Protein AF-A0A9Q0NZ21-F1 (afdb_monomer)

InterPro domains:
  IPR007749 Protein of unknown function DUF677 [PF05055] (43-232)
  IPR007749 Protein of unknown function DUF677 [PTHR31113] (26-230)

Mean predicted aligned error: 12.94 Å

Solvent-accessible surface area (backbone atoms only — not comparable to full-atom values): 17625 Å² total; per-residue (Å²): 140,87,84,87,82,83,82,82,80,78,80,89,68,84,75,81,87,74,69,81,79,52,60,67,56,53,52,55,54,50,55,56,48,57,57,46,31,78,74,32,71,70,52,32,57,51,47,56,52,51,51,52,51,50,51,49,42,53,49,45,54,69,70,39,84,68,95,51,58,66,58,37,50,52,45,51,54,47,52,54,51,54,51,53,50,52,53,52,48,52,52,62,74,44,39,68,69,28,72,79,27,70,74,52,37,56,48,54,53,53,50,52,61,49,49,53,48,48,47,55,36,51,54,46,48,54,55,23,50,52,44,42,53,53,42,50,52,36,48,52,54,16,50,57,41,36,56,55,57,62,71,68,76,76,93,78,85,90,73,81,50,59,68,20,52,52,26,51,51,51,33,61,70,65,54,72,42,75,41,74,67,51,53,51,40,51,53,51,41,54,56,48,53,57,54,48,51,54,51,50,52,57,52,51,54,52,50,53,53,52,48,54,50,52,53,51,51,50,55,53,50,54,52,51,52,53,53,48,52,52,51,53,52,52,52,52,52,50,52,54,51,50,53,52,51,51,52,53,50,54,53,49,50,55,45,50,56,47,38,74,71,38,73,93,51,28,74,61,44,51,56,52,47,58,60,54,49,56,62,51,50,55,54,49,53,54,51,52,55,50,52,54,50,52,53,51,52,52,52,54,53,51,52,57,51,52,55,52,52,57,63,58,74,77,109

Organism: Salix viminalis (NCBI:txid40686)

Radius of gyration: 44.25 Å; Cα contacts (8 Å, |Δi|>4): 93; chains: 1; bounding box: 96×41×145 Å

Secondary structure (DSSP, 8-state):
-----PPPPPP-PPPGGGSSSSHHHHHHHHHHHHHHHTT-HHHHHHHHHHHHHHHHHHHHHHT--SS-THHHHHHHHHHHHHHHHHHHHHHHHTHHHHHT-HHHHHHHHHHHHHHHHHHHHHHHHHHHHHHHHHHHHHHHHHHHHHHHHHHT-SS--S-TTHHHHHHHHHHHHH--SS-HHHHHHHHHHHHHHHHHHHHHHHHHHHHHHHHHHHHHHHHHHHHHHHHHHHHHHHHHHHHHHHHHHHHHHHHHHHHHHHHHH-GGGHHHHHHHHHHHHHHHHHHHHHHHHHHHHHHHHHHHHHHHHHHHHHHHHT-

Foldseek 3Di:
DDDDDDDDDDDDDDDPPPPDPPVVVVVVVVVVLVVVLVVDVVSVVVVVVLVVLVVVLVVQVVVPPPPPCVSSVVSVVVSVVVVVVVVVVVCVVCVVVQVVDPLSVVLVVLVVVLVVLVVVLVVLVVQLVVLVVVLVVLLVVLVVLLVVQVVPDDDDDDDGSPVSVVSVVVSVVSPRSCDPVSVVSVVVSVVSVVVSVVVVVVSVVVVVVVVVVVVVVVVVVVVVVVVVVVVVVVVVVVVVLVVVLVVLVVVLVVLVVVCVVDVVCVVVSVVVNVVSVVVSVVSVVVVVVVVVVVVVVVVVVVVVVVVVVVVVVVD

Sequence (315 aa):
MGGLHSKTRRSGIPSPLLRANTSSQLTEDLSSYEDACKRDPELQSFDVTLHGRTNHVIKSLADGVEIRSLGSFKEVTNCLLEMNQDVVKVILESKEDIWDNPELFGLVEEYFKSSVKTMEFCTALGSSLERAKNSQLIIQLAIQQFEKEVEMKDGAVDKKFVKTLEGLQKFKAAGDPFTPQFIALFESVYVQQVSMLKKLQSRQKKLDEKLKSVQTWRKVSNVFEVGTFVTIKDMFHIRVLVNKLQVEIESLLNNADFAIREEDGVKLVINVIKRKMAVFMESIEDLAAHAGKCHADIIAARRVILNRILKYSDQ

Structure (mmCIF, N/CA/C/O backbone):
data_AF-A0A9Q0NZ21-F1
#
_entry.id   AF-A0A9Q0NZ21-F1
#
loop_
_atom_site.group_PDB
_atom_site.id
_atom_site.type_symbol
_atom_site.label_atom_id
_atom_site.label_alt_id
_atom_site.label_comp_id
_atom_site.label_asym_id
_atom_site.label_entity_id
_atom_site.label_seq_id
_atom_site.pdbx_PDB_ins_code
_atom_site.Cartn_x
_atom_site.Cartn_y
_atom_site.Cartn_z
_atom_site.occupancy
_atom_site.B_iso_or_equiv
_atom_site.auth_seq_id
_atom_site.auth_comp_id
_atom_site.auth_asym_id
_atom_site.auth_atom_id
_atom_site.pdbx_PDB_model_num
ATOM 1 N N . MET A 1 1 ? 1.210 23.482 -64.357 1.00 35.31 1 MET A N 1
ATOM 2 C CA . MET A 1 1 ? 2.628 23.157 -64.082 1.00 35.31 1 MET A CA 1
ATOM 3 C C . MET A 1 1 ? 3.129 24.215 -63.114 1.00 35.31 1 MET A C 1
ATOM 5 O O . MET A 1 1 ? 3.015 25.374 -63.455 1.00 35.31 1 MET A O 1
ATOM 9 N N . GLY A 1 2 ? 3.541 23.985 -61.876 1.00 30.22 2 GLY A N 1
ATOM 10 C CA . GLY A 1 2 ? 4.006 22.802 -61.161 1.00 30.22 2 GLY A CA 1
ATOM 11 C C . GLY A 1 2 ? 5.099 23.332 -60.227 1.00 30.22 2 GLY A C 1
ATOM 12 O O . GLY A 1 2 ? 6.158 23.705 -60.710 1.00 30.22 2 GLY A O 1
ATOM 13 N N . GLY A 1 3 ? 4.816 23.462 -58.930 1.00 25.73 3 GLY A N 1
ATOM 14 C CA . GLY A 1 3 ? 5.745 24.047 -57.960 1.00 25.73 3 GLY A CA 1
ATOM 15 C C . GLY A 1 3 ? 5.390 23.624 -56.541 1.00 25.73 3 GLY A C 1
ATOM 16 O O . GLY A 1 3 ? 4.630 24.303 -55.857 1.00 25.73 3 GLY A O 1
ATOM 17 N N . LEU A 1 4 ? 5.910 22.467 -56.125 1.00 31.59 4 LEU A N 1
ATOM 18 C CA . LEU A 1 4 ? 5.894 21.998 -54.742 1.00 31.59 4 LEU A CA 1
ATOM 19 C C . LEU A 1 4 ? 7.139 22.557 -54.040 1.00 31.59 4 LEU A C 1
ATOM 21 O O . LEU A 1 4 ? 8.251 22.140 -54.351 1.00 31.59 4 LEU A O 1
ATOM 25 N N . HIS A 1 5 ? 6.953 23.438 -53.057 1.00 32.12 5 HIS A N 1
ATOM 26 C CA . HIS A 1 5 ? 7.948 23.652 -52.008 1.00 32.12 5 HIS A CA 1
ATOM 27 C C . HIS A 1 5 ? 7.445 23.022 -50.709 1.00 32.12 5 HIS A C 1
ATOM 29 O O . HIS A 1 5 ? 6.409 23.371 -50.145 1.00 32.12 5 HIS A O 1
ATOM 35 N N . SER A 1 6 ? 8.200 22.010 -50.303 1.00 33.16 6 SER A N 1
ATOM 36 C CA . SER A 1 6 ? 8.050 21.141 -49.148 1.00 33.16 6 SER A CA 1
ATOM 37 C C . SER A 1 6 ? 8.121 21.901 -47.823 1.00 33.16 6 SER A C 1
ATOM 39 O O . SER A 1 6 ? 9.098 22.587 -47.532 1.00 33.16 6 SER A O 1
ATOM 41 N N . LYS A 1 7 ? 7.088 21.713 -46.994 1.00 32.50 7 LYS A N 1
ATOM 42 C CA . LYS A 1 7 ? 7.046 22.110 -45.583 1.00 32.50 7 LYS A CA 1
ATOM 43 C C . LYS A 1 7 ? 8.033 21.272 -44.766 1.00 32.50 7 LYS A C 1
ATOM 45 O O . LYS A 1 7 ? 7.863 20.060 -44.639 1.00 32.50 7 LYS A O 1
ATOM 50 N N . THR A 1 8 ? 9.009 21.930 -44.154 1.00 32.41 8 THR A N 1
ATOM 51 C CA . THR A 1 8 ? 9.882 21.372 -43.115 1.00 32.41 8 THR A CA 1
ATOM 52 C C . THR A 1 8 ? 9.050 21.061 -41.864 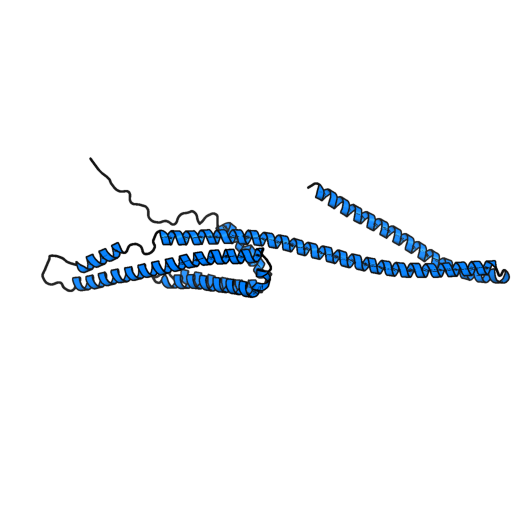1.00 32.41 8 THR A C 1
ATOM 54 O O . THR A 1 8 ? 8.391 21.945 -41.312 1.00 32.41 8 THR A O 1
ATOM 57 N N . ARG A 1 9 ? 9.034 19.792 -41.433 1.00 33.75 9 ARG A N 1
ATOM 58 C CA . ARG A 1 9 ? 8.406 19.354 -40.175 1.00 33.75 9 ARG A CA 1
ATOM 59 C C . ARG A 1 9 ? 9.244 19.825 -38.983 1.00 33.75 9 ARG A C 1
ATOM 61 O O . ARG A 1 9 ? 10.467 19.744 -39.004 1.00 33.75 9 ARG A O 1
ATOM 68 N N . ARG A 1 10 ? 8.524 20.326 -37.978 1.00 33.25 10 ARG A N 1
ATOM 69 C CA . ARG A 1 10 ? 8.983 20.897 -36.707 1.00 33.25 10 ARG A CA 1
ATOM 70 C C . ARG A 1 10 ? 9.985 20.013 -35.964 1.00 33.25 10 ARG A C 1
ATOM 72 O O . ARG A 1 10 ? 9.827 18.796 -35.913 1.00 33.25 10 ARG A O 1
ATOM 79 N N . SER A 1 11 ? 10.934 20.693 -35.325 1.00 36.56 11 SER A N 1
ATOM 80 C CA . SER A 1 11 ? 11.763 20.187 -34.239 1.00 36.56 11 SER A CA 1
ATOM 81 C C . SER A 1 11 ? 10.906 19.555 -33.138 1.00 36.56 11 SER A C 1
ATOM 83 O O . SER A 1 11 ? 9.833 20.058 -32.791 1.00 36.56 11 SER A O 1
ATOM 85 N N . GLY A 1 12 ? 11.385 18.431 -32.607 1.00 39.34 12 GLY A N 1
ATOM 86 C CA . GLY A 1 12 ? 10.789 17.743 -31.471 1.00 39.34 12 GLY A CA 1
ATOM 87 C C . GLY A 1 12 ? 10.925 18.582 -30.207 1.00 39.34 12 GLY A C 1
ATOM 88 O O . GLY A 1 12 ? 11.967 18.589 -29.563 1.00 39.34 12 GLY A O 1
ATOM 89 N N . ILE A 1 13 ? 9.856 19.289 -29.860 1.00 36.16 13 ILE A N 1
ATOM 90 C CA . ILE A 1 13 ? 9.596 19.721 -28.489 1.00 36.16 13 ILE A CA 1
ATOM 91 C C . ILE A 1 13 ? 8.757 18.596 -27.865 1.00 36.16 13 ILE A C 1
ATOM 93 O O . ILE A 1 13 ? 7.746 18.229 -28.473 1.00 36.16 13 ILE A O 1
ATOM 97 N N . PRO A 1 14 ? 9.130 18.027 -26.702 1.00 38.34 14 PRO A N 1
ATOM 98 C CA . PRO A 1 14 ? 8.286 17.057 -26.012 1.00 38.34 14 PRO A CA 1
ATOM 99 C C . PRO A 1 14 ? 6.893 17.648 -25.763 1.00 38.34 14 PRO A C 1
ATOM 101 O O . PRO A 1 14 ? 6.763 18.797 -25.336 1.00 38.34 14 PRO A O 1
ATOM 104 N N . SER A 1 15 ? 5.852 16.873 -26.068 1.00 37.66 15 SER A N 1
ATOM 105 C CA . SER A 1 15 ? 4.455 17.309 -26.017 1.00 37.66 15 SER A CA 1
ATOM 106 C C . SER A 1 15 ? 4.079 17.925 -24.646 1.00 37.66 15 SER A C 1
ATOM 108 O O . SER A 1 15 ? 4.387 17.327 -23.615 1.00 37.66 15 SER A O 1
ATOM 110 N N . PRO A 1 16 ? 3.347 19.061 -24.592 1.00 42.06 16 PRO A N 1
ATOM 111 C CA . PRO A 1 16 ? 2.977 19.782 -23.356 1.00 42.06 16 PRO A CA 1
ATOM 112 C C . PRO A 1 16 ? 2.062 19.040 -22.361 1.00 42.06 16 PRO A C 1
ATOM 114 O O . PRO A 1 16 ? 1.668 19.613 -21.347 1.00 42.06 16 PRO A O 1
ATOM 117 N N . LEU A 1 17 ? 1.687 17.788 -22.631 1.00 42.91 17 LEU A N 1
ATOM 118 C CA . LEU A 1 17 ? 0.626 17.071 -21.911 1.00 42.91 17 LEU A CA 1
ATOM 119 C C . LEU A 1 17 ? 1.027 16.577 -20.506 1.00 42.91 17 LEU A C 1
ATOM 121 O O . LEU A 1 17 ? 0.157 16.180 -19.739 1.00 42.91 17 LEU A O 1
ATOM 125 N N . LEU A 1 18 ? 2.312 16.625 -20.142 1.00 51.44 18 LEU A N 1
ATOM 126 C CA . LEU A 1 18 ? 2.839 15.998 -18.918 1.00 51.44 18 LEU A CA 1
ATOM 127 C C . LEU A 1 18 ? 2.998 16.939 -17.712 1.00 51.44 18 LEU A C 1
ATOM 129 O O . LEU A 1 18 ? 3.298 16.472 -16.614 1.00 51.44 18 LEU A O 1
ATOM 133 N N . ARG A 1 19 ? 2.853 18.259 -17.893 1.00 45.53 19 ARG A N 1
ATOM 134 C CA . ARG A 1 19 ? 3.450 19.229 -16.954 1.00 45.53 19 ARG A CA 1
ATOM 135 C C . ARG A 1 19 ? 2.489 19.900 -15.968 1.00 45.53 19 ARG A C 1
ATOM 137 O O . ARG A 1 19 ? 2.959 20.381 -14.947 1.00 45.53 19 ARG A O 1
ATOM 144 N N . ALA A 1 20 ? 1.184 19.962 -16.246 1.00 37.00 20 ALA A N 1
ATOM 145 C CA . ALA A 1 20 ? 0.304 20.904 -15.537 1.00 37.00 20 ALA A CA 1
ATOM 146 C C . ALA A 1 20 ? -0.652 20.289 -14.497 1.00 37.00 20 ALA A C 1
ATOM 148 O O . ALA A 1 20 ? -1.061 21.001 -13.591 1.00 37.00 20 ALA A O 1
ATOM 149 N N . ASN A 1 21 ? -0.998 18.998 -14.591 1.00 44.06 21 ASN A N 1
ATOM 150 C CA . ASN A 1 21 ? -1.994 18.373 -13.696 1.00 44.06 21 ASN A CA 1
ATOM 151 C C . ASN A 1 21 ? -1.392 17.351 -12.711 1.00 44.06 21 ASN A C 1
ATOM 153 O O . ASN A 1 21 ? -2.079 16.841 -11.835 1.00 44.06 21 ASN A O 1
ATOM 157 N N . THR A 1 22 ? -0.105 17.037 -12.868 1.00 51.50 22 THR A N 1
ATOM 158 C CA . THR A 1 22 ? 0.598 15.982 -12.124 1.00 51.50 22 THR A CA 1
ATOM 159 C C . THR A 1 22 ? 1.291 16.520 -10.872 1.00 51.50 22 THR A C 1
ATOM 161 O O . THR A 1 22 ? 1.481 15.773 -9.923 1.00 51.50 22 THR A O 1
ATOM 164 N N . SER A 1 23 ? 1.672 17.804 -10.839 1.00 55.84 23 SER A N 1
ATOM 165 C CA . SER A 1 23 ? 2.522 18.340 -9.766 1.00 55.84 23 SER A CA 1
ATOM 166 C C . SER A 1 23 ? 1.790 18.558 -8.441 1.00 55.84 23 SER A C 1
ATOM 168 O O . SER A 1 23 ? 2.391 18.330 -7.397 1.00 55.84 23 SER A O 1
ATOM 170 N N . SER A 1 24 ? 0.515 18.976 -8.451 1.00 58.41 24 SER A N 1
ATOM 171 C CA . SER A 1 24 ? -0.232 19.201 -7.201 1.00 58.41 24 SER A CA 1
ATOM 172 C C . SER A 1 24 ? -0.609 17.881 -6.526 1.00 58.41 24 SER A C 1
ATOM 174 O O . SER A 1 24 ? -0.365 17.734 -5.335 1.00 58.41 24 SER A O 1
ATOM 176 N N . GLN A 1 25 ? -1.100 16.901 -7.298 1.00 61.59 25 GLN A N 1
ATOM 177 C CA . GLN A 1 25 ? -1.406 15.553 -6.796 1.00 61.59 25 GLN A CA 1
ATOM 178 C C . GLN A 1 25 ? -0.153 14.877 -6.233 1.00 61.59 25 GLN A C 1
ATOM 180 O O . GLN A 1 25 ? -0.166 14.441 -5.091 1.00 61.59 25 GLN A O 1
ATOM 185 N N . LEU A 1 26 ? 0.967 14.920 -6.963 1.00 66.00 26 LEU A N 1
ATOM 186 C CA . LEU A 1 26 ? 2.231 14.345 -6.497 1.00 66.00 26 LEU A CA 1
ATOM 187 C C . LEU A 1 26 ? 2.736 14.987 -5.190 1.00 66.00 26 LEU A C 1
ATOM 189 O O . LEU A 1 26 ? 3.353 14.309 -4.378 1.00 66.00 26 LEU A O 1
ATOM 193 N N . THR A 1 27 ? 2.475 16.280 -4.969 1.00 69.12 27 THR A N 1
ATOM 194 C CA . THR A 1 27 ? 2.888 16.979 -3.739 1.00 69.12 27 THR A CA 1
ATOM 195 C C . THR A 1 27 ? 2.056 16.534 -2.532 1.00 69.12 27 THR A C 1
ATOM 197 O O . THR A 1 27 ? 2.613 16.269 -1.468 1.00 69.12 27 THR A O 1
ATOM 200 N N . GLU A 1 28 ? 0.735 16.408 -2.692 1.00 73.19 28 GLU A N 1
ATOM 201 C CA . GLU A 1 28 ? -0.145 15.872 -1.643 1.00 73.19 28 GLU A CA 1
ATOM 202 C C . GLU A 1 28 ? 0.213 14.411 -1.322 1.00 73.19 28 GLU A C 1
ATOM 204 O O . GLU A 1 28 ? 0.343 14.044 -0.152 1.00 73.19 28 GLU A O 1
ATOM 209 N N . ASP A 1 29 ? 0.476 13.607 -2.354 1.00 71.50 29 ASP A N 1
ATOM 210 C CA . ASP A 1 29 ? 0.862 12.200 -2.227 1.00 71.50 29 ASP A CA 1
ATOM 211 C C . ASP A 1 29 ? 2.173 12.020 -1.442 1.00 71.50 29 ASP A C 1
ATOM 213 O O . ASP A 1 29 ? 2.260 11.155 -0.566 1.00 71.50 29 ASP A O 1
ATOM 217 N N . LEU A 1 30 ? 3.175 12.869 -1.700 1.00 78.88 30 LEU A N 1
ATOM 218 C CA . LEU A 1 30 ? 4.447 12.858 -0.970 1.00 78.88 30 LEU A CA 1
ATOM 219 C C . LEU A 1 30 ? 4.259 13.218 0.509 1.00 78.88 30 LEU A C 1
ATOM 221 O O . LEU A 1 30 ? 4.814 12.541 1.371 1.00 78.88 30 LEU A O 1
ATOM 225 N N . SER A 1 31 ? 3.419 14.211 0.819 1.00 81.44 31 SER A N 1
ATOM 226 C CA . SER A 1 31 ? 3.143 14.588 2.215 1.00 81.44 31 SER A CA 1
ATOM 227 C C . SER A 1 31 ? 2.452 13.467 3.006 1.00 81.44 31 SER A C 1
ATOM 229 O O . SER A 1 31 ? 2.789 13.216 4.164 1.00 81.44 31 SER A O 1
ATOM 231 N N . SER A 1 32 ? 1.533 12.732 2.365 1.00 80.50 32 SER A N 1
ATOM 232 C CA . SER A 1 32 ? 0.872 11.573 2.972 1.00 80.50 32 SER A CA 1
ATOM 233 C C . SER A 1 32 ? 1.854 10.435 3.256 1.00 80.50 32 SER A C 1
ATOM 235 O O . SER A 1 32 ? 1.738 9.761 4.281 1.00 80.50 32 SER A O 1
ATOM 237 N N . TYR A 1 33 ? 2.803 10.202 2.351 1.00 84.38 33 TYR A N 1
ATOM 238 C CA . TYR A 1 33 ? 3.836 9.186 2.525 1.00 84.38 33 TYR A CA 1
ATOM 239 C C . TYR A 1 33 ? 4.814 9.554 3.652 1.00 84.38 33 TYR A C 1
ATOM 241 O O . TYR A 1 33 ? 5.058 8.732 4.531 1.00 84.38 33 TYR A O 1
ATOM 249 N N . GLU A 1 34 ? 5.284 10.803 3.716 1.00 86.38 34 GLU A N 1
ATOM 250 C CA . GLU A 1 34 ? 6.144 11.283 4.810 1.00 86.38 34 GLU A CA 1
ATOM 251 C C . GLU A 1 34 ? 5.487 11.114 6.189 1.00 86.38 34 GLU A C 1
ATOM 253 O O . GLU A 1 34 ? 6.135 10.734 7.167 1.00 86.38 34 GLU A O 1
ATOM 258 N N . ASP A 1 35 ? 4.182 11.372 6.283 1.00 87.06 35 ASP A N 1
ATOM 259 C CA . ASP A 1 35 ? 3.422 11.146 7.510 1.00 87.06 35 ASP A CA 1
ATOM 260 C C . ASP A 1 35 ? 3.289 9.664 7.874 1.00 87.06 35 ASP A C 1
ATOM 262 O O . ASP A 1 35 ? 3.236 9.338 9.064 1.00 87.06 35 ASP A O 1
ATOM 266 N N . ALA A 1 36 ? 3.246 8.767 6.886 1.00 86.44 36 ALA A N 1
ATOM 267 C CA . ALA A 1 36 ? 3.287 7.327 7.119 1.00 86.44 36 ALA A CA 1
ATOM 268 C C . ALA A 1 36 ? 4.664 6.891 7.646 1.00 86.44 36 ALA A C 1
ATOM 270 O O . ALA A 1 36 ? 4.724 6.176 8.644 1.00 86.44 36 ALA A O 1
ATOM 271 N N . CYS A 1 37 ? 5.761 7.405 7.078 1.00 88.94 37 CYS A N 1
ATOM 272 C CA . CYS A 1 37 ? 7.125 7.120 7.541 1.00 88.94 37 CYS A CA 1
ATOM 273 C C . CYS A 1 37 ? 7.351 7.514 9.009 1.00 88.94 37 CYS A C 1
ATOM 275 O O . CYS A 1 37 ? 8.077 6.842 9.732 1.00 88.94 37 CYS A O 1
ATOM 277 N N . LYS A 1 38 ? 6.697 8.577 9.498 1.00 89.56 38 LYS A N 1
ATOM 278 C CA . LYS A 1 38 ? 6.771 8.975 10.920 1.00 89.56 38 LYS A CA 1
ATOM 279 C C . LYS A 1 38 ? 6.101 7.975 11.869 1.00 89.56 38 LYS A C 1
ATOM 281 O O . LYS A 1 38 ? 6.349 8.027 13.071 1.00 89.56 38 LYS A O 1
ATOM 286 N N . ARG A 1 39 ? 5.196 7.134 11.361 1.00 86.56 39 ARG A N 1
ATOM 287 C CA . ARG A 1 39 ? 4.387 6.191 12.152 1.00 86.56 39 ARG A CA 1
ATOM 288 C C . ARG A 1 39 ? 4.906 4.758 12.070 1.00 86.56 39 ARG A C 1
ATOM 290 O O . ARG A 1 39 ? 4.581 3.972 12.955 1.00 86.56 39 ARG A O 1
ATOM 297 N N . ASP A 1 40 ? 5.683 4.441 11.040 1.00 86.56 40 ASP A N 1
ATOM 298 C CA . ASP A 1 40 ? 6.145 3.093 10.729 1.00 86.56 40 ASP A CA 1
ATOM 299 C C . ASP A 1 40 ? 7.684 3.064 10.584 1.00 86.56 40 ASP A C 1
ATOM 301 O O . ASP A 1 40 ? 8.219 3.590 9.603 1.00 86.56 40 ASP A O 1
ATOM 305 N N . PRO A 1 41 ? 8.412 2.468 11.552 1.00 86.00 41 PRO A N 1
ATOM 306 C CA . PRO A 1 41 ? 9.872 2.370 11.512 1.00 86.00 41 PRO A CA 1
ATOM 307 C C . PRO A 1 41 ? 10.429 1.577 10.320 1.00 86.00 41 PRO A C 1
ATOM 309 O O . PRO A 1 41 ? 11.527 1.880 9.849 1.00 86.00 41 PRO A O 1
ATOM 312 N N . GLU A 1 42 ? 9.705 0.572 9.820 1.00 82.00 42 GLU A N 1
ATOM 313 C CA . GLU A 1 42 ? 10.145 -0.211 8.658 1.00 82.00 42 GLU A CA 1
ATOM 314 C C . GLU A 1 42 ? 10.028 0.631 7.385 1.00 82.00 42 GLU A C 1
ATOM 316 O O . GLU A 1 42 ? 10.969 0.699 6.586 1.00 82.00 42 GLU A O 1
ATOM 321 N N . LEU A 1 43 ? 8.928 1.380 7.256 1.00 86.56 43 LEU A N 1
ATOM 322 C CA . LEU A 1 43 ? 8.740 2.334 6.164 1.00 86.56 43 LEU A CA 1
ATOM 323 C C . LEU A 1 43 ? 9.755 3.486 6.225 1.00 86.56 43 LEU A C 1
ATOM 325 O O . LEU A 1 43 ? 10.254 3.928 5.192 1.00 86.56 43 LEU A O 1
ATOM 329 N N . GLN A 1 44 ? 10.126 3.933 7.428 1.00 89.44 44 GLN A N 1
ATOM 330 C CA . GLN A 1 44 ? 11.170 4.940 7.621 1.00 89.44 44 GLN A CA 1
ATOM 331 C C . GLN A 1 44 ? 12.540 4.465 7.108 1.00 89.44 44 GLN A C 1
ATOM 333 O O . GLN A 1 44 ? 13.265 5.230 6.471 1.00 89.44 44 GLN A O 1
ATOM 338 N N . SER A 1 45 ? 12.908 3.203 7.355 1.00 85.88 45 SER A N 1
ATOM 339 C CA . SER A 1 45 ? 14.163 2.634 6.842 1.00 85.88 45 SER A CA 1
ATOM 340 C C . SER A 1 45 ? 14.179 2.588 5.311 1.00 85.88 45 SER A C 1
ATOM 342 O O . SER A 1 45 ? 15.215 2.841 4.681 1.00 85.88 45 SER A O 1
ATOM 344 N N . PHE A 1 46 ? 13.035 2.266 4.705 1.00 86.75 46 PHE A N 1
ATOM 345 C CA . PHE A 1 46 ? 12.870 2.301 3.257 1.00 86.75 46 PHE A CA 1
ATOM 346 C C . PHE A 1 46 ? 13.001 3.736 2.717 1.00 86.75 46 PHE A C 1
ATOM 348 O O . PHE A 1 46 ? 13.746 3.963 1.762 1.00 86.75 46 PHE A O 1
ATOM 355 N N . ASP A 1 47 ? 12.378 4.716 3.376 1.00 89.50 47 ASP A N 1
ATOM 356 C CA . ASP A 1 47 ? 12.448 6.133 3.006 1.00 89.50 47 ASP A CA 1
ATOM 357 C C . ASP A 1 47 ? 13.877 6.691 3.010 1.00 89.50 47 ASP A C 1
ATOM 359 O O . ASP A 1 47 ? 14.306 7.297 2.030 1.00 89.50 47 ASP A O 1
ATOM 363 N N . VAL A 1 48 ? 14.660 6.416 4.058 1.00 87.81 48 VAL A N 1
ATOM 364 C CA . VAL A 1 48 ? 16.070 6.844 4.132 1.00 87.81 48 VAL A CA 1
ATOM 365 C C . VAL A 1 48 ? 16.867 6.320 2.934 1.00 87.81 48 VAL A C 1
ATOM 367 O O . VAL A 1 48 ? 17.648 7.057 2.322 1.00 87.81 48 VAL A O 1
ATOM 370 N N . THR A 1 49 ? 16.642 5.057 2.566 1.00 87.81 49 THR A N 1
ATOM 371 C CA . THR A 1 49 ? 17.297 4.420 1.417 1.00 87.81 49 THR A CA 1
ATOM 372 C C . THR A 1 49 ? 16.863 5.068 0.100 1.00 87.81 49 THR A C 1
ATOM 374 O O . THR A 1 49 ? 17.705 5.426 -0.731 1.00 87.81 49 THR A O 1
ATOM 377 N N . LEU A 1 50 ? 15.557 5.281 -0.080 1.00 87.50 50 LEU A N 1
ATOM 378 C CA . LEU A 1 50 ? 14.978 5.931 -1.255 1.00 87.50 50 LEU A CA 1
ATOM 379 C C . LEU A 1 50 ? 15.487 7.367 -1.428 1.00 87.50 50 LEU A C 1
ATOM 381 O O . LEU A 1 50 ? 15.882 7.764 -2.529 1.00 87.50 50 LEU A O 1
ATOM 385 N N . HIS A 1 51 ? 15.526 8.137 -0.345 1.00 87.94 51 HIS A N 1
ATOM 386 C CA . HIS A 1 51 ? 16.010 9.510 -0.343 1.00 87.94 51 HIS A CA 1
ATOM 387 C C . HIS A 1 51 ? 17.501 9.574 -0.704 1.00 87.94 51 HIS A C 1
ATOM 389 O O . HIS A 1 51 ? 17.903 10.365 -1.562 1.00 87.94 51 HIS A O 1
ATOM 395 N N . GLY A 1 52 ? 18.317 8.683 -0.126 1.00 87.12 52 GLY A N 1
ATOM 396 C CA . GLY A 1 52 ? 19.737 8.546 -0.457 1.00 87.12 52 GLY A CA 1
ATOM 397 C C . GLY A 1 52 ? 19.975 8.275 -1.946 1.00 87.12 52 GLY A C 1
ATOM 398 O O . GLY A 1 52 ? 20.754 8.988 -2.586 1.00 87.12 52 GLY A O 1
ATOM 399 N N . ARG A 1 53 ? 19.253 7.308 -2.528 1.00 85.69 53 ARG A N 1
ATOM 400 C CA . ARG A 1 53 ? 19.336 6.979 -3.965 1.00 85.69 53 ARG A CA 1
ATOM 401 C C . ARG A 1 53 ? 18.863 8.122 -4.859 1.00 85.69 53 ARG A C 1
ATOM 403 O O . ARG A 1 53 ? 19.509 8.434 -5.858 1.00 85.69 53 ARG A O 1
ATOM 410 N N . THR A 1 54 ? 17.762 8.774 -4.495 1.00 85.94 54 THR A N 1
ATOM 411 C CA . THR A 1 54 ? 17.209 9.903 -5.258 1.00 85.94 54 THR A CA 1
ATOM 412 C C . THR A 1 54 ? 18.201 11.061 -5.310 1.00 85.94 54 THR A C 1
ATOM 414 O O . THR A 1 54 ? 18.497 11.577 -6.388 1.00 85.94 54 THR A O 1
ATOM 417 N N . ASN A 1 55 ? 18.794 11.417 -4.169 1.00 85.06 55 ASN A N 1
ATOM 418 C CA . ASN A 1 55 ? 19.816 12.459 -4.096 1.00 85.06 55 ASN A CA 1
ATOM 419 C C . ASN A 1 55 ? 21.081 12.091 -4.876 1.00 85.06 55 ASN A C 1
ATOM 421 O O . ASN A 1 55 ? 21.666 12.959 -5.525 1.00 85.06 55 ASN A O 1
ATOM 425 N N . HIS A 1 56 ? 21.486 10.816 -4.854 1.00 84.25 56 HIS A N 1
ATOM 426 C CA . HIS A 1 56 ? 22.602 10.330 -5.663 1.00 84.25 56 HIS A CA 1
ATOM 427 C C . HIS A 1 56 ? 22.352 10.572 -7.156 1.00 84.25 56 HIS A C 1
ATOM 429 O O . HIS A 1 56 ? 23.165 11.217 -7.815 1.00 84.25 56 HIS A O 1
ATOM 435 N N . VAL A 1 57 ? 21.185 10.160 -7.666 1.00 83.00 57 VAL A N 1
ATOM 436 C CA . VAL A 1 57 ? 20.794 10.373 -9.068 1.00 83.00 57 VAL A CA 1
ATOM 437 C C . VAL A 1 57 ? 20.744 11.864 -9.417 1.00 83.00 57 VAL A C 1
ATOM 439 O O . VAL A 1 57 ? 21.284 12.262 -10.448 1.00 83.00 57 VAL A O 1
ATOM 442 N N . ILE A 1 58 ? 20.146 12.703 -8.563 1.00 82.25 58 ILE A N 1
ATOM 443 C CA . ILE A 1 58 ? 20.080 14.160 -8.776 1.00 82.25 58 ILE A CA 1
ATOM 444 C C . ILE A 1 58 ? 21.486 14.755 -8.885 1.00 82.25 58 ILE A C 1
ATOM 446 O O . ILE A 1 58 ? 21.754 15.530 -9.802 1.00 82.25 58 ILE A O 1
ATOM 450 N N . LYS A 1 59 ? 22.395 14.369 -7.985 1.00 82.50 59 LYS A N 1
ATOM 451 C CA . LYS A 1 59 ? 23.780 14.841 -7.997 1.00 82.50 59 LYS A CA 1
ATOM 452 C C . LYS A 1 59 ? 24.511 14.397 -9.266 1.00 82.50 59 LYS A C 1
ATOM 454 O O . LYS A 1 59 ? 25.099 15.229 -9.948 1.00 82.50 59 LYS A O 1
ATOM 459 N N . SER A 1 60 ? 24.393 13.125 -9.647 1.00 79.50 60 SER A N 1
ATOM 460 C CA . SER A 1 60 ? 24.985 12.603 -10.886 1.00 79.50 60 SER A CA 1
ATOM 461 C C . SER A 1 60 ? 24.442 13.282 -12.148 1.00 79.50 60 SER A C 1
ATOM 463 O O . SER A 1 60 ? 25.164 13.406 -13.136 1.00 79.50 60 SER A O 1
ATOM 465 N N . LEU A 1 61 ? 23.179 13.720 -12.137 1.00 75.12 61 LEU A N 1
ATOM 466 C CA . LEU A 1 61 ? 22.582 14.490 -13.231 1.00 75.12 61 LEU A CA 1
ATOM 467 C C . LEU A 1 61 ? 23.087 15.939 -13.261 1.00 75.12 61 LEU A C 1
ATOM 469 O O . LEU A 1 61 ? 23.340 16.461 -14.345 1.00 75.12 61 LEU A O 1
ATOM 473 N N . ALA A 1 62 ? 23.250 16.573 -12.097 1.00 74.62 62 ALA A N 1
ATOM 474 C CA . ALA A 1 62 ? 23.759 17.939 -11.976 1.00 74.62 62 ALA A CA 1
ATOM 475 C C . ALA A 1 62 ? 25.235 18.061 -12.401 1.00 74.62 62 ALA A C 1
ATOM 477 O O . ALA A 1 62 ? 25.608 19.048 -13.031 1.00 74.62 62 ALA A O 1
ATOM 478 N N . ASP A 1 63 ? 26.047 17.035 -12.134 1.00 68.88 63 ASP A N 1
ATOM 479 C CA . ASP A 1 63 ? 27.475 16.994 -12.483 1.00 68.88 63 ASP A CA 1
ATOM 480 C C . ASP A 1 63 ? 27.730 16.697 -13.986 1.00 68.88 63 ASP A C 1
ATOM 482 O O . ASP A 1 63 ? 28.851 16.817 -14.479 1.00 68.88 63 ASP A O 1
ATOM 486 N N . GLY A 1 64 ? 26.698 16.313 -14.750 1.00 57.84 64 GLY A N 1
ATOM 487 C CA . GLY A 1 64 ? 26.799 15.788 -16.121 1.00 57.84 64 GLY A CA 1
ATOM 488 C C . GLY A 1 64 ? 26.915 16.810 -17.266 1.00 57.84 64 GLY A C 1
ATOM 489 O O . GLY A 1 64 ? 26.626 16.452 -18.409 1.00 57.84 64 GLY A O 1
ATOM 490 N N . VAL A 1 65 ? 27.311 18.061 -17.005 1.00 52.69 65 VAL A N 1
ATOM 491 C CA . VAL A 1 65 ? 27.279 19.168 -17.993 1.00 52.69 65 VAL A CA 1
ATOM 492 C C . VAL A 1 65 ? 28.315 19.026 -19.134 1.00 52.69 65 VAL A C 1
ATOM 494 O O . VAL A 1 65 ? 28.175 19.677 -20.167 1.00 52.69 65 VAL A O 1
ATOM 497 N N . GLU A 1 66 ? 29.282 18.105 -19.054 1.00 48.53 66 GLU A N 1
ATOM 498 C CA . GLU A 1 66 ? 30.275 17.871 -20.120 1.00 48.53 66 GLU A CA 1
ATOM 499 C C . GLU A 1 66 ? 30.275 16.422 -20.639 1.00 48.53 66 GLU A C 1
ATOM 501 O O . GLU A 1 66 ? 30.906 15.553 -20.048 1.00 48.53 66 GLU A O 1
ATOM 506 N N . ILE A 1 67 ? 29.588 16.169 -21.768 1.00 50.44 67 ILE A N 1
ATOM 507 C CA . ILE A 1 67 ? 29.751 15.059 -22.755 1.00 50.44 67 ILE A CA 1
ATOM 508 C C . ILE A 1 67 ? 29.758 13.602 -22.205 1.00 50.44 67 ILE A C 1
ATOM 510 O O . ILE A 1 67 ? 29.736 12.635 -22.964 1.00 50.44 67 ILE A O 1
ATOM 514 N N . ARG A 1 68 ? 29.664 13.387 -20.892 1.00 51.56 68 ARG A N 1
ATOM 515 C CA . ARG A 1 68 ? 29.730 12.083 -20.219 1.00 51.56 68 ARG A CA 1
ATOM 516 C C . ARG A 1 68 ? 28.350 11.659 -19.686 1.00 51.56 68 ARG A C 1
ATOM 518 O O . ARG A 1 68 ? 28.225 11.181 -18.564 1.00 51.56 68 ARG A O 1
ATOM 525 N N . SER A 1 69 ? 27.299 11.806 -20.501 1.00 55.00 69 SER A N 1
ATOM 526 C CA . SER A 1 69 ? 25.895 11.540 -20.114 1.00 55.00 69 SER A CA 1
ATOM 527 C C . SER A 1 69 ? 25.525 10.055 -19.938 1.00 55.00 69 SER A C 1
ATOM 529 O O . SER A 1 69 ? 24.436 9.737 -19.470 1.00 55.00 69 SER A O 1
ATOM 531 N N . LEU A 1 70 ? 26.426 9.120 -20.265 1.00 56.62 70 LEU A N 1
ATOM 532 C CA . LEU A 1 70 ? 26.223 7.682 -20.022 1.00 56.62 70 LEU A CA 1
ATOM 533 C C . LEU A 1 70 ? 26.333 7.310 -18.533 1.00 56.62 70 LEU A C 1
ATOM 535 O O . LEU A 1 70 ? 25.734 6.323 -18.107 1.00 56.62 70 LEU A O 1
ATOM 539 N N . GLY A 1 71 ? 27.073 8.097 -17.741 1.00 60.88 71 GLY A N 1
ATOM 540 C CA . GLY A 1 71 ? 27.203 7.881 -16.298 1.00 60.88 71 GLY A CA 1
ATOM 541 C C . GLY A 1 71 ? 25.872 8.074 -15.573 1.00 60.88 71 GLY A C 1
ATOM 542 O O . GLY A 1 71 ? 25.452 7.199 -14.825 1.00 60.88 71 GLY A O 1
ATOM 543 N N . SER A 1 72 ? 25.153 9.158 -15.874 1.00 68.44 72 SER A N 1
ATOM 544 C CA . SER A 1 72 ? 23.840 9.430 -15.278 1.00 68.44 72 SER A CA 1
ATOM 545 C C . SER A 1 72 ? 22.770 8.425 -15.709 1.00 68.44 72 SER A C 1
ATOM 547 O O . SER A 1 72 ? 21.918 8.059 -14.904 1.00 68.44 72 SER A O 1
ATOM 549 N N . PHE A 1 73 ? 22.839 7.911 -16.941 1.00 74.19 73 PHE A N 1
ATOM 550 C CA . PHE A 1 73 ? 21.946 6.846 -17.395 1.00 74.19 73 PHE A CA 1
ATOM 551 C C . PHE A 1 73 ? 22.117 5.558 -16.576 1.00 74.19 73 PHE A C 1
ATOM 553 O O . PHE A 1 73 ? 21.124 4.993 -16.119 1.00 74.19 73 PHE A O 1
ATOM 560 N N . LYS A 1 74 ? 23.367 5.134 -16.335 1.00 79.25 74 LYS A N 1
ATOM 561 C CA . LYS A 1 74 ? 23.671 3.972 -15.487 1.00 79.25 74 LYS A CA 1
ATOM 562 C C . LYS A 1 74 ? 23.075 4.137 -14.087 1.00 79.25 74 LYS A C 1
ATOM 564 O O . LYS A 1 74 ? 22.418 3.218 -13.602 1.00 79.25 74 LYS A O 1
ATOM 569 N N . GLU A 1 75 ? 23.246 5.308 -13.477 1.00 81.31 75 GLU A N 1
ATOM 570 C CA . GLU A 1 75 ? 22.711 5.586 -12.138 1.00 81.31 75 GLU A CA 1
ATOM 571 C C . GLU A 1 75 ? 21.179 5.551 -12.088 1.00 81.31 75 GLU A C 1
ATOM 573 O O . GLU A 1 75 ? 20.602 4.944 -11.187 1.00 81.31 75 GLU A O 1
ATOM 578 N N . VAL A 1 76 ? 20.499 6.115 -13.092 1.00 80.12 76 VAL A N 1
ATOM 579 C CA . VAL A 1 76 ? 19.031 6.044 -13.191 1.00 80.12 76 VAL A CA 1
ATOM 580 C C . VAL A 1 76 ? 18.554 4.594 -13.332 1.00 80.12 76 VAL A C 1
ATOM 582 O O . VAL A 1 76 ? 17.601 4.190 -12.665 1.00 80.12 76 VAL A O 1
ATOM 585 N N . THR A 1 77 ? 19.217 3.785 -14.167 1.00 80.12 77 THR A N 1
ATOM 586 C CA . THR A 1 77 ? 18.843 2.372 -14.347 1.00 80.12 77 THR A CA 1
ATOM 587 C C . THR A 1 77 ? 19.127 1.516 -13.114 1.00 80.12 77 THR A C 1
ATOM 589 O O . THR A 1 77 ? 18.328 0.636 -12.798 1.00 80.12 77 THR A O 1
ATOM 592 N N . ASN A 1 78 ? 20.214 1.797 -12.387 1.00 84.81 78 ASN A N 1
ATOM 593 C CA . ASN A 1 78 ? 20.520 1.134 -11.121 1.00 84.81 78 ASN A CA 1
ATOM 594 C C . ASN A 1 78 ? 19.459 1.460 -10.068 1.00 84.81 78 ASN A C 1
ATOM 596 O O . ASN A 1 78 ? 18.924 0.547 -9.451 1.00 84.81 78 ASN A O 1
ATOM 600 N N . CYS A 1 79 ? 19.076 2.733 -9.935 1.00 84.25 79 CYS A N 1
ATOM 601 C CA . CYS A 1 79 ? 18.022 3.152 -9.011 1.00 84.25 79 CYS A CA 1
ATOM 602 C C . CYS A 1 79 ? 16.694 2.422 -9.284 1.00 84.25 79 CYS A C 1
ATOM 604 O O . CYS A 1 79 ? 16.048 1.933 -8.358 1.00 84.25 79 CYS A O 1
ATOM 606 N N . LEU A 1 80 ? 16.315 2.268 -10.560 1.00 82.56 80 LEU A N 1
ATOM 607 C CA . LEU A 1 80 ? 15.132 1.492 -10.940 1.00 82.56 80 LEU A CA 1
ATOM 608 C C . LEU A 1 80 ? 15.252 0.015 -10.528 1.00 82.56 80 LEU A C 1
ATOM 610 O O . LEU A 1 80 ? 14.282 -0.561 -10.038 1.00 82.56 80 LEU A O 1
ATOM 614 N N . LEU A 1 81 ? 16.412 -0.614 -10.734 1.00 84.81 81 LEU A N 1
ATOM 615 C CA . LEU A 1 81 ? 16.638 -2.014 -10.364 1.00 84.81 81 LEU A CA 1
ATOM 616 C C . LEU A 1 81 ? 16.571 -2.215 -8.848 1.00 84.81 81 LEU A C 1
ATOM 618 O O . LEU A 1 81 ? 15.861 -3.102 -8.381 1.00 84.81 81 LEU A O 1
ATOM 622 N N . GLU A 1 82 ? 17.280 -1.378 -8.097 1.00 87.81 82 GLU A N 1
ATOM 623 C CA . GLU A 1 82 ? 17.326 -1.433 -6.638 1.00 87.81 82 GLU A CA 1
ATOM 624 C C . GLU A 1 82 ? 15.936 -1.196 -6.027 1.00 87.81 82 GLU A C 1
ATOM 626 O O . GLU A 1 82 ? 15.526 -1.921 -5.125 1.00 87.81 82 GLU A O 1
ATOM 631 N N . MET A 1 83 ? 15.150 -0.264 -6.584 1.00 85.50 83 MET A N 1
ATOM 632 C CA . MET A 1 83 ? 13.752 -0.056 -6.189 1.00 85.50 83 MET A CA 1
ATOM 633 C C . MET A 1 83 ? 12.899 -1.313 -6.400 1.00 85.50 83 MET A C 1
ATOM 635 O O . MET A 1 83 ? 12.122 -1.699 -5.531 1.00 85.50 83 MET A O 1
ATOM 639 N N . ASN A 1 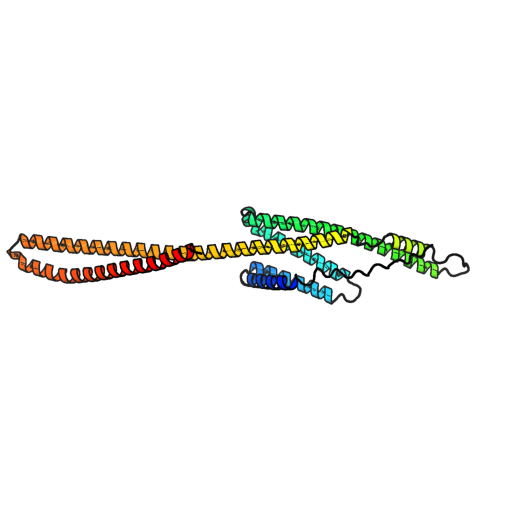84 ? 13.048 -1.983 -7.546 1.00 86.06 84 ASN A N 1
ATOM 640 C CA . ASN A 1 84 ? 12.321 -3.227 -7.799 1.00 86.06 84 ASN A CA 1
ATOM 641 C C . ASN A 1 84 ? 12.744 -4.347 -6.833 1.00 86.06 84 ASN A C 1
ATOM 643 O O . ASN A 1 84 ? 11.896 -5.130 -6.414 1.00 86.06 84 ASN A O 1
ATOM 647 N N . GLN A 1 85 ? 14.023 -4.422 -6.456 1.00 89.12 85 GLN A N 1
ATOM 648 C CA . GLN A 1 85 ? 14.496 -5.398 -5.470 1.00 89.12 85 GLN A CA 1
ATOM 649 C C . GLN A 1 85 ? 13.888 -5.159 -4.089 1.00 89.12 85 GLN A C 1
ATOM 651 O O . GLN A 1 85 ? 13.447 -6.117 -3.456 1.00 89.12 85 GLN A O 1
ATOM 656 N N . ASP A 1 86 ? 13.803 -3.904 -3.649 1.00 88.25 86 ASP A N 1
ATOM 657 C CA . ASP A 1 86 ? 13.202 -3.574 -2.357 1.00 88.25 86 ASP A CA 1
ATOM 658 C C . ASP A 1 86 ? 11.700 -3.882 -2.332 1.00 88.25 86 ASP A C 1
ATOM 660 O O . ASP A 1 86 ? 11.210 -4.463 -1.366 1.00 88.25 86 ASP A O 1
ATOM 664 N N . VAL A 1 87 ? 10.970 -3.585 -3.416 1.00 88.56 87 VAL A N 1
ATOM 665 C CA . VAL A 1 87 ? 9.548 -3.954 -3.527 1.00 88.56 87 VAL A CA 1
ATOM 666 C C . VAL A 1 87 ? 9.369 -5.471 -3.445 1.00 88.56 87 VAL A C 1
ATOM 668 O O . VAL A 1 87 ? 8.512 -5.954 -2.707 1.00 88.56 87 VAL A O 1
ATOM 671 N N . VAL A 1 88 ? 10.192 -6.242 -4.162 1.00 89.75 88 VAL A N 1
ATOM 672 C CA . VAL A 1 88 ? 10.154 -7.712 -4.101 1.00 89.75 88 VAL A CA 1
ATOM 673 C C . VAL A 1 88 ? 10.480 -8.217 -2.698 1.00 89.75 88 VAL A C 1
ATOM 675 O O . VAL A 1 88 ? 9.821 -9.139 -2.224 1.00 89.75 88 VAL A O 1
ATOM 678 N N . LYS A 1 89 ? 11.458 -7.613 -2.018 1.00 90.69 89 LYS A N 1
ATOM 679 C CA . LYS A 1 89 ? 11.817 -7.968 -0.644 1.00 90.69 89 LYS A CA 1
ATOM 680 C C . LYS A 1 89 ? 10.621 -7.804 0.300 1.00 90.69 89 LYS A C 1
ATOM 682 O O . LYS A 1 89 ? 10.278 -8.768 0.976 1.00 90.69 89 LYS A O 1
ATOM 687 N N . VAL A 1 90 ? 9.942 -6.656 0.261 1.00 88.81 90 VAL A N 1
ATOM 688 C CA . VAL A 1 90 ? 8.742 -6.401 1.081 1.00 88.81 90 VAL A CA 1
ATOM 689 C C . VAL A 1 90 ? 7.633 -7.412 0.773 1.00 88.81 90 VAL A C 1
ATOM 691 O O . VAL A 1 90 ? 7.037 -7.978 1.684 1.00 88.81 90 VAL A O 1
ATOM 694 N N . ILE A 1 91 ? 7.390 -7.716 -0.508 1.00 89.75 91 ILE A N 1
ATOM 695 C CA . ILE A 1 91 ? 6.394 -8.730 -0.903 1.00 89.75 91 ILE A CA 1
ATOM 696 C C . ILE A 1 91 ? 6.729 -10.105 -0.307 1.00 89.75 91 ILE A C 1
ATOM 698 O O . ILE A 1 91 ? 5.835 -10.831 0.123 1.00 89.75 91 ILE A O 1
ATOM 702 N N . LEU A 1 92 ? 8.006 -10.488 -0.294 1.00 90.38 92 LEU A N 1
ATOM 703 C CA . LEU A 1 92 ? 8.439 -11.781 0.234 1.00 90.38 92 LEU A CA 1
ATOM 704 C C . LEU A 1 92 ? 8.379 -11.844 1.764 1.00 90.38 92 LEU A C 1
ATOM 706 O O . LEU A 1 92 ? 8.032 -12.895 2.304 1.00 90.38 92 LEU A O 1
ATOM 710 N N . GLU A 1 93 ? 8.705 -10.745 2.443 1.00 91.00 93 GLU A N 1
ATOM 711 C CA . GLU A 1 93 ? 8.627 -10.622 3.903 1.00 91.00 93 GLU A CA 1
ATOM 712 C C . GLU A 1 93 ? 7.173 -10.693 4.393 1.00 91.00 93 GLU A C 1
ATOM 714 O O . GLU A 1 93 ? 6.902 -11.360 5.387 1.00 91.00 93 GLU A O 1
ATOM 719 N N . SER A 1 94 ? 6.225 -10.122 3.643 1.00 89.38 94 SER A N 1
ATOM 720 C CA . SER A 1 94 ? 4.790 -10.120 3.974 1.00 89.38 94 SER A CA 1
ATOM 721 C C . SER A 1 94 ? 3.973 -11.203 3.254 1.00 89.38 94 SER A C 1
ATOM 723 O O . SER A 1 94 ? 2.749 -11.109 3.172 1.00 89.38 94 SER A O 1
ATOM 725 N N . LYS A 1 95 ? 4.617 -12.233 2.688 1.00 90.88 95 LYS A N 1
ATOM 726 C CA . LYS A 1 95 ? 3.966 -13.187 1.768 1.00 90.88 95 LYS A CA 1
ATOM 727 C C . LYS A 1 95 ? 2.710 -13.858 2.341 1.00 90.88 95 LYS A C 1
ATOM 729 O O . LYS A 1 95 ? 1.757 -14.059 1.603 1.00 90.88 95 LYS A O 1
ATOM 734 N N . GLU A 1 96 ? 2.704 -14.205 3.628 1.00 92.00 96 GLU A N 1
ATOM 735 C CA . GLU A 1 96 ? 1.586 -14.919 4.263 1.00 92.00 96 GLU A CA 1
ATOM 736 C C . GLU A 1 96 ? 0.342 -14.023 4.312 1.00 92.00 96 GLU A C 1
ATOM 738 O O . GLU A 1 96 ? -0.702 -14.383 3.770 1.00 92.00 96 GLU A O 1
ATOM 743 N N . ASP A 1 97 ? 0.497 -12.794 4.811 1.00 90.06 97 ASP A N 1
ATOM 744 C CA . ASP A 1 97 ? -0.580 -11.801 4.876 1.00 90.06 97 ASP A CA 1
ATOM 745 C C . ASP A 1 97 ? -1.104 -11.398 3.490 1.00 90.06 97 ASP A C 1
ATOM 747 O O . ASP A 1 97 ? -2.292 -11.108 3.320 1.00 90.06 97 ASP A O 1
ATOM 751 N N . ILE A 1 98 ? -0.225 -11.361 2.483 1.00 90.00 98 ILE A N 1
ATOM 752 C CA . ILE A 1 98 ? -0.616 -11.019 1.113 1.00 90.00 98 ILE A CA 1
ATOM 753 C C . ILE A 1 98 ? -1.423 -12.162 0.489 1.00 90.00 98 ILE A C 1
ATOM 755 O O . ILE A 1 98 ? -2.424 -11.899 -0.178 1.00 90.00 98 ILE A O 1
ATOM 759 N N . TRP A 1 99 ? -1.004 -13.418 0.667 1.00 89.44 99 TRP A N 1
ATOM 760 C CA . TRP A 1 99 ? -1.625 -14.570 -0.002 1.00 89.44 99 TRP A CA 1
ATOM 761 C C . TRP A 1 99 ? -3.008 -14.898 0.556 1.00 89.44 99 TRP A C 1
ATOM 763 O O . TRP A 1 99 ? -3.887 -15.298 -0.210 1.00 89.44 99 TRP A O 1
ATOM 773 N N . ASP A 1 100 ? -3.237 -14.627 1.838 1.00 91.69 100 ASP A N 1
ATOM 774 C CA . ASP A 1 100 ? -4.544 -14.805 2.474 1.00 91.69 100 ASP A CA 1
ATOM 775 C C . ASP A 1 100 ? -5.506 -13.630 2.220 1.00 91.69 100 ASP A C 1
ATOM 777 O O . ASP A 1 100 ? -6.700 -13.709 2.530 1.00 91.69 100 ASP A O 1
ATOM 781 N N . ASN A 1 101 ? -5.023 -12.536 1.619 1.00 87.44 101 ASN A N 1
ATOM 782 C CA . ASN A 1 101 ? -5.806 -11.335 1.359 1.00 87.44 101 ASN A CA 1
ATOM 783 C C . ASN A 1 101 ? -5.935 -11.044 -0.150 1.00 87.44 101 ASN A C 1
ATOM 785 O O . ASN A 1 101 ? -5.037 -10.446 -0.749 1.00 87.44 101 ASN A O 1
ATOM 789 N N . PRO A 1 102 ? -7.092 -11.340 -0.776 1.00 87.75 102 PRO A N 1
ATOM 790 C CA . PRO A 1 102 ? -7.311 -11.094 -2.203 1.00 87.75 102 PRO A CA 1
ATOM 791 C C . PRO A 1 102 ? -7.099 -9.636 -2.648 1.00 87.75 102 PRO A C 1
ATOM 793 O O . PRO A 1 102 ? -6.721 -9.391 -3.796 1.00 87.75 102 PRO A O 1
ATOM 796 N N . GLU A 1 103 ? -7.332 -8.650 -1.768 1.00 84.25 103 GLU A N 1
ATOM 797 C CA . GLU A 1 103 ? -7.117 -7.232 -2.088 1.00 84.25 103 GLU A CA 1
ATOM 798 C C . GLU A 1 103 ? -5.617 -6.902 -2.206 1.00 84.25 103 GLU A C 1
ATOM 800 O O . GLU A 1 103 ? -5.233 -6.158 -3.118 1.00 84.25 103 GLU A O 1
ATOM 805 N N . LEU A 1 104 ? -4.784 -7.470 -1.320 1.00 84.56 104 LEU A N 1
ATOM 806 C CA . LEU A 1 104 ? -3.321 -7.334 -1.346 1.00 84.56 104 LEU A CA 1
ATOM 807 C C . LEU A 1 104 ? -2.701 -8.182 -2.460 1.00 84.56 104 LEU A C 1
ATOM 809 O O . LEU A 1 104 ? -1.852 -7.687 -3.200 1.00 84.56 104 LEU A O 1
ATOM 813 N N . PHE A 1 105 ? -3.175 -9.414 -2.658 1.00 88.62 105 PHE A N 1
ATOM 814 C CA . PHE A 1 105 ? -2.740 -10.269 -3.762 1.00 88.62 105 PHE A CA 1
ATOM 815 C C . PHE A 1 105 ? -2.936 -9.588 -5.119 1.00 88.62 105 PHE A C 1
ATOM 817 O O . PHE A 1 105 ? -1.997 -9.454 -5.904 1.00 88.62 105 PHE A O 1
ATOM 824 N N . GLY A 1 106 ? -4.136 -9.052 -5.361 1.00 88.06 106 GLY A N 1
ATOM 825 C CA . GLY A 1 106 ? -4.430 -8.343 -6.602 1.00 88.06 106 GLY A CA 1
ATOM 826 C C . GLY A 1 106 ? -3.591 -7.074 -6.798 1.00 88.06 106 GLY A C 1
ATOM 827 O O . GLY A 1 106 ? -3.500 -6.573 -7.917 1.00 88.06 106 GLY A O 1
ATOM 828 N N . LEU A 1 107 ? -2.985 -6.521 -5.740 1.00 85.94 107 LEU A N 1
ATOM 829 C CA . LEU A 1 107 ? -2.041 -5.413 -5.866 1.00 85.94 107 LEU A CA 1
ATOM 830 C C . LEU A 1 107 ? -0.674 -5.887 -6.371 1.00 85.94 107 LEU A C 1
ATOM 832 O O . LEU A 1 107 ? -0.085 -5.259 -7.252 1.00 85.94 107 LEU A O 1
ATOM 836 N N . VAL A 1 108 ? -0.203 -7.016 -5.846 1.00 89.38 108 VAL A N 1
ATOM 837 C CA . VAL A 1 108 ? 1.030 -7.661 -6.297 1.00 89.38 108 VAL A CA 1
ATOM 838 C C . VAL A 1 108 ? 0.916 -8.082 -7.766 1.00 89.38 108 VAL A C 1
ATOM 840 O O . VAL A 1 108 ? 1.833 -7.831 -8.547 1.00 89.38 108 VAL A O 1
ATOM 843 N N . GLU A 1 109 ? -0.232 -8.615 -8.195 1.00 88.88 109 GLU A N 1
ATOM 844 C CA . GLU A 1 109 ? -0.489 -8.916 -9.612 1.00 88.88 109 GLU A CA 1
ATOM 845 C C . GLU A 1 109 ? -0.410 -7.669 -10.510 1.00 88.88 109 GLU A C 1
ATOM 847 O O . GLU A 1 109 ? 0.184 -7.707 -11.594 1.00 88.88 109 GLU A O 1
ATOM 852 N N . GLU A 1 110 ? -0.983 -6.541 -10.073 1.00 85.94 110 GLU A N 1
ATOM 853 C CA . GLU A 1 110 ? -0.898 -5.273 -10.808 1.00 85.94 110 GLU A CA 1
ATOM 854 C C . GLU A 1 110 ? 0.550 -4.772 -10.918 1.00 85.94 110 GLU A C 1
ATOM 856 O O . GLU A 1 110 ? 0.953 -4.323 -11.999 1.00 85.94 110 GLU A O 1
ATOM 861 N N . TYR A 1 111 ? 1.341 -4.903 -9.846 1.00 88.31 111 TYR A N 1
ATOM 862 C CA . TYR A 1 111 ? 2.774 -4.602 -9.856 1.00 88.31 111 TYR A CA 1
ATOM 863 C C . TYR A 1 111 ? 3.530 -5.472 -10.863 1.00 88.31 111 TYR A C 1
ATOM 865 O O . TYR A 1 111 ? 4.225 -4.932 -11.726 1.00 88.31 111 TYR A O 1
ATOM 873 N N . PHE A 1 112 ? 3.343 -6.795 -10.841 1.00 88.88 112 PHE A N 1
ATOM 874 C CA . PHE A 1 112 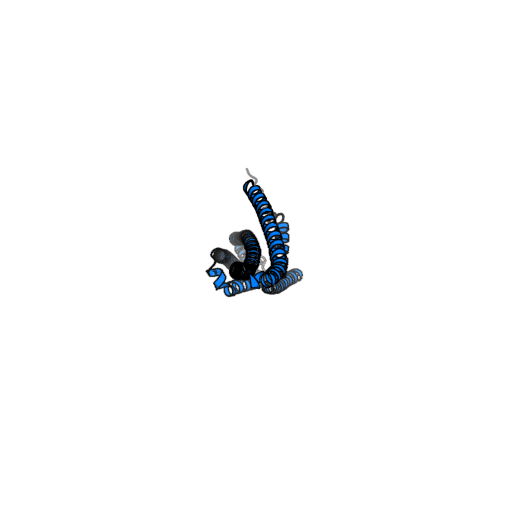? 4.006 -7.695 -11.790 1.00 88.88 112 PHE A CA 1
ATOM 875 C C . PHE A 1 112 ? 3.610 -7.410 -13.242 1.00 88.88 112 PHE A C 1
ATOM 877 O O . PHE A 1 112 ? 4.449 -7.397 -14.141 1.00 88.88 112 PHE A O 1
ATOM 884 N N . LYS A 1 113 ? 2.342 -7.082 -13.498 1.00 88.19 113 LYS A N 1
ATOM 885 C CA . LYS A 1 113 ? 1.908 -6.650 -14.833 1.00 88.19 113 LYS A CA 1
ATOM 886 C C . LYS A 1 113 ? 2.602 -5.355 -15.283 1.00 88.19 113 LYS A C 1
ATOM 888 O O . LYS A 1 113 ? 2.801 -5.148 -16.482 1.00 88.19 113 LYS A O 1
ATOM 893 N N . SER A 1 114 ? 2.939 -4.460 -14.351 1.00 86.69 114 SER A N 1
ATOM 894 C CA . SER A 1 114 ? 3.719 -3.239 -14.612 1.00 86.69 114 SER A CA 1
ATOM 895 C C . SER A 1 114 ? 5.202 -3.530 -14.844 1.00 86.69 114 SER A C 1
ATOM 897 O O . SER A 1 114 ? 5.812 -2.978 -15.769 1.00 86.69 114 SER A O 1
ATOM 899 N N . SER A 1 115 ? 5.776 -4.453 -14.071 1.00 88.12 115 SER A N 1
ATOM 900 C CA . SER A 1 115 ? 7.181 -4.838 -14.206 1.00 88.12 115 SER A CA 1
ATOM 901 C C . SER A 1 115 ? 7.457 -5.539 -15.538 1.00 88.12 115 SER A C 1
ATOM 903 O O . SER A 1 115 ? 8.470 -5.242 -16.168 1.00 88.12 115 SER A O 1
ATOM 905 N N . VAL A 1 116 ? 6.521 -6.348 -16.054 1.00 89.88 116 VAL A N 1
ATOM 906 C CA . VAL A 1 116 ? 6.627 -6.959 -17.394 1.00 89.88 116 VAL A CA 1
ATOM 907 C C . VAL A 1 116 ? 6.774 -5.902 -18.492 1.00 89.88 116 VAL A C 1
ATOM 909 O O . VAL A 1 116 ? 7.675 -6.003 -19.320 1.00 89.88 116 VAL A O 1
ATOM 912 N N . LYS A 1 117 ? 5.961 -4.840 -18.485 1.00 87.94 117 LYS A N 1
ATOM 913 C CA . LYS A 1 117 ? 6.093 -3.781 -19.502 1.00 87.94 117 LYS A CA 1
ATOM 914 C C . LYS A 1 117 ? 7.362 -2.955 -19.335 1.00 87.94 117 LYS A C 1
ATOM 916 O O . LYS A 1 117 ? 7.967 -2.535 -20.318 1.00 87.94 117 LYS A O 1
ATOM 921 N N . THR A 1 118 ? 7.782 -2.733 -18.091 1.00 88.88 118 THR A N 1
ATOM 922 C CA . THR A 1 118 ? 9.072 -2.091 -17.803 1.00 88.88 118 THR A CA 1
ATOM 923 C C . THR A 1 118 ? 10.223 -2.923 -18.373 1.00 88.88 118 THR A C 1
ATOM 925 O O . THR A 1 118 ? 11.142 -2.375 -18.976 1.00 88.88 118 THR A O 1
ATOM 928 N N . MET A 1 119 ? 10.140 -4.250 -18.262 1.00 89.56 119 MET A N 1
ATOM 929 C CA . MET A 1 119 ? 11.107 -5.174 -18.848 1.00 89.56 119 MET A CA 1
ATOM 930 C C . MET A 1 119 ? 11.109 -5.109 -20.383 1.00 89.56 119 MET A C 1
ATOM 932 O O . MET A 1 119 ? 12.182 -4.977 -20.965 1.00 89.56 119 MET A O 1
ATOM 936 N N . GLU A 1 120 ? 9.942 -5.116 -21.039 1.00 91.25 120 GLU A N 1
ATOM 937 C CA . GLU A 1 120 ? 9.833 -4.939 -22.500 1.00 91.25 120 GLU A CA 1
ATOM 938 C C . GLU A 1 120 ? 10.496 -3.634 -22.968 1.00 91.25 120 GLU A C 1
ATOM 940 O O . GLU A 1 120 ? 11.253 -3.617 -23.944 1.00 91.25 120 GLU A O 1
ATOM 945 N N . PHE A 1 121 ? 10.264 -2.540 -22.236 1.00 91.38 121 PHE A N 1
ATOM 946 C CA . PHE A 1 121 ? 10.931 -1.265 -22.481 1.00 91.38 121 PHE A CA 1
ATOM 947 C C . PHE A 1 121 ? 12.455 -1.370 -22.319 1.00 91.38 121 PHE A C 1
ATOM 949 O O . PHE A 1 121 ? 13.186 -0.923 -23.204 1.00 91.38 121 PHE A O 1
ATOM 956 N N . CYS A 1 122 ? 12.956 -1.997 -21.250 1.00 89.88 122 CYS A N 1
ATOM 957 C CA . CYS A 1 122 ? 14.393 -2.200 -21.042 1.00 89.88 122 CYS A CA 1
ATOM 958 C C . CYS A 1 122 ? 15.033 -3.039 -22.163 1.00 89.88 122 CYS A C 1
ATOM 960 O O . CYS A 1 122 ? 16.138 -2.730 -22.613 1.00 89.88 122 CYS A O 1
ATOM 962 N N . THR A 1 123 ? 14.339 -4.058 -22.677 1.00 92.50 123 THR A N 1
ATOM 963 C CA . THR A 1 123 ? 14.795 -4.840 -23.838 1.00 92.50 123 THR A CA 1
ATOM 964 C C . THR A 1 123 ? 14.880 -3.980 -25.102 1.00 92.50 123 THR A C 1
ATOM 966 O O . THR A 1 123 ? 15.877 -4.029 -25.835 1.00 92.50 123 THR A O 1
ATOM 969 N N . ALA A 1 124 ? 13.862 -3.153 -25.355 1.00 94.00 124 ALA A N 1
ATOM 970 C CA . ALA A 1 124 ? 13.864 -2.222 -26.480 1.00 94.00 124 ALA A CA 1
ATOM 971 C C . ALA A 1 124 ? 14.976 -1.171 -26.350 1.00 94.00 124 ALA A C 1
ATOM 973 O O . ALA A 1 124 ? 15.620 -0.830 -27.343 1.00 94.00 124 ALA A O 1
ATOM 974 N N . LEU A 1 125 ? 15.246 -0.699 -25.132 1.00 92.12 125 LEU A N 1
ATOM 975 C CA . LEU A 1 125 ? 16.329 0.227 -24.815 1.00 92.12 125 LEU A CA 1
ATOM 976 C C . LEU A 1 125 ? 17.700 -0.384 -25.105 1.00 92.12 125 LEU A C 1
ATOM 978 O O . LEU A 1 125 ? 18.485 0.229 -25.823 1.00 92.12 125 LEU A O 1
ATOM 982 N N . GLY A 1 126 ? 17.958 -1.610 -24.643 1.00 91.19 126 GLY A N 1
ATOM 983 C CA . GLY A 1 126 ? 19.196 -2.333 -24.949 1.00 91.19 126 GLY A CA 1
ATOM 984 C C . GLY A 1 126 ? 19.411 -2.503 -26.456 1.00 91.19 126 GLY A C 1
ATOM 985 O O . GLY A 1 126 ? 20.488 -2.215 -26.973 1.00 91.19 126 GLY A O 1
ATOM 986 N N . SER A 1 127 ? 18.351 -2.858 -27.186 1.00 94.38 127 SER A N 1
ATOM 987 C CA . SER A 1 127 ? 18.396 -2.978 -28.650 1.00 94.38 127 SER A CA 1
ATOM 988 C C . SER A 1 127 ? 18.687 -1.639 -29.344 1.00 94.38 127 SER A C 1
ATOM 990 O O . SER A 1 127 ? 19.430 -1.594 -30.326 1.00 94.38 127 SER A O 1
ATOM 992 N N . SER A 1 128 ? 18.112 -0.537 -28.850 1.00 95.31 128 SER A N 1
ATOM 993 C CA . SER A 1 128 ? 18.380 0.819 -29.351 1.00 95.31 128 SER A CA 1
ATOM 994 C C . SER A 1 128 ? 19.821 1.253 -29.082 1.00 95.31 128 SER A C 1
ATOM 996 O O . SER A 1 128 ? 20.470 1.794 -29.974 1.00 95.31 128 SER A O 1
ATOM 998 N N . LEU A 1 129 ? 20.352 0.964 -27.892 1.00 92.38 129 LEU A N 1
ATOM 999 C CA . LEU A 1 129 ? 21.740 1.262 -27.539 1.00 92.38 129 LEU A CA 1
ATOM 1000 C C . LEU A 1 129 ? 22.730 0.477 -28.406 1.00 92.38 129 LEU A C 1
ATOM 1002 O O . LEU A 1 129 ? 23.724 1.044 -28.853 1.00 92.38 129 LEU A O 1
ATOM 1006 N N . GLU A 1 130 ? 22.432 -0.783 -28.726 1.00 93.88 130 GLU A N 1
ATOM 1007 C CA . GLU A 1 130 ? 23.277 -1.570 -29.627 1.00 93.88 130 GLU A CA 1
ATOM 1008 C C . GLU A 1 130 ? 23.268 -1.003 -31.057 1.00 93.88 130 GLU A C 1
ATOM 1010 O O . GLU A 1 130 ? 24.317 -0.875 -31.691 1.00 93.88 130 GLU A O 1
ATOM 1015 N N . ARG A 1 131 ? 22.108 -0.547 -31.559 1.00 95.00 131 ARG A N 1
ATOM 1016 C CA . ARG A 1 131 ? 22.036 0.190 -32.838 1.00 95.00 131 ARG A CA 1
ATOM 1017 C C . ARG A 1 131 ? 22.838 1.491 -32.803 1.00 95.00 131 ARG A C 1
ATOM 1019 O O . ARG A 1 131 ? 23.516 1.812 -33.782 1.00 95.00 131 ARG A O 1
ATOM 1026 N N . ALA A 1 132 ? 22.782 2.229 -31.695 1.00 94.56 132 ALA A N 1
ATOM 1027 C CA . ALA A 1 132 ? 23.540 3.466 -31.522 1.00 94.56 132 ALA A CA 1
ATOM 1028 C C . ALA A 1 132 ? 25.051 3.194 -31.540 1.00 94.56 132 ALA A C 1
ATOM 1030 O O . ALA A 1 132 ? 25.788 3.865 -32.260 1.00 94.56 132 ALA A O 1
ATOM 1031 N N . LYS A 1 133 ? 25.498 2.152 -30.832 1.00 93.44 133 LYS A N 1
ATOM 1032 C CA . LYS A 1 133 ? 26.893 1.697 -30.816 1.00 93.44 133 LYS A CA 1
ATOM 1033 C C . LYS A 1 133 ? 27.374 1.265 -32.203 1.00 93.44 133 LYS A C 1
ATOM 1035 O O . LYS A 1 133 ? 28.452 1.668 -32.632 1.00 93.44 133 LYS A O 1
ATOM 1040 N N . ASN A 1 134 ? 26.562 0.516 -32.948 1.00 95.00 134 ASN A N 1
ATOM 1041 C CA . ASN A 1 134 ? 26.883 0.143 -34.327 1.00 95.00 134 ASN A CA 1
ATOM 1042 C C . ASN A 1 134 ? 26.996 1.372 -35.239 1.00 95.00 134 ASN A C 1
ATOM 1044 O O . ASN A 1 134 ? 27.940 1.485 -36.018 1.00 95.00 134 ASN A O 1
ATOM 1048 N N . SER A 1 135 ? 26.086 2.337 -35.094 1.00 95.62 135 SER A N 1
ATOM 1049 C CA . SER A 1 135 ? 26.139 3.605 -35.832 1.00 95.62 135 SER A CA 1
ATOM 1050 C C . SER A 1 135 ? 27.391 4.419 -35.479 1.00 95.62 135 SER A C 1
ATOM 1052 O O . SER A 1 135 ? 28.025 4.993 -36.365 1.00 95.62 135 SER A O 1
ATOM 1054 N N . GLN A 1 136 ? 27.803 4.408 -34.206 1.00 94.75 136 GLN A N 1
ATOM 1055 C CA . GLN A 1 136 ? 29.049 5.021 -33.744 1.00 94.75 136 GLN A CA 1
ATOM 1056 C C . GLN A 1 136 ? 30.286 4.385 -34.403 1.00 94.75 136 GLN A C 1
ATOM 1058 O O . GLN A 1 136 ? 31.194 5.099 -34.826 1.00 94.75 136 GLN A O 1
ATOM 1063 N N . LEU A 1 137 ? 30.332 3.058 -34.535 1.00 95.69 137 LEU A N 1
ATOM 1064 C CA . LEU A 1 137 ? 31.438 2.3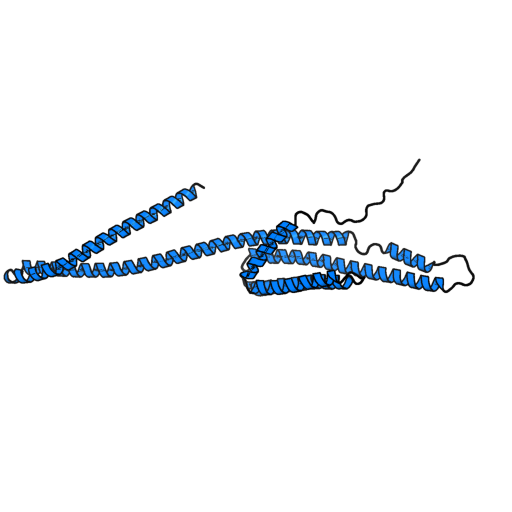82 -35.222 1.00 95.69 137 LEU A CA 1
ATOM 1065 C C . LEU A 1 137 ? 31.502 2.772 -36.705 1.00 95.69 137 LEU A C 1
ATOM 1067 O O . LEU A 1 137 ? 32.585 3.031 -37.226 1.00 95.69 137 LEU A O 1
ATOM 1071 N N . ILE A 1 138 ? 30.350 2.877 -37.378 1.00 96.38 138 ILE A N 1
ATOM 1072 C CA . ILE A 1 138 ? 30.289 3.295 -38.787 1.00 96.38 138 ILE A CA 1
ATOM 1073 C C . ILE A 1 138 ? 30.870 4.705 -38.963 1.00 96.38 138 ILE A C 1
ATOM 1075 O O . ILE A 1 138 ? 31.683 4.916 -39.866 1.00 96.38 138 ILE A O 1
ATOM 1079 N N . ILE A 1 139 ? 30.495 5.664 -38.105 1.00 96.12 139 ILE A N 1
ATOM 1080 C CA . ILE A 1 139 ? 31.012 7.036 -38.213 1.00 96.12 139 ILE A CA 1
ATOM 1081 C C . ILE A 1 139 ? 32.505 7.111 -37.868 1.00 96.12 139 ILE A C 1
ATOM 1083 O O . ILE A 1 139 ? 33.249 7.805 -38.556 1.00 96.12 139 ILE A O 1
ATOM 1087 N N . GLN A 1 140 ? 32.975 6.349 -36.875 1.00 96.44 140 GLN A N 1
ATOM 1088 C CA . GLN A 1 140 ? 34.399 6.277 -36.533 1.00 96.44 140 GLN A CA 1
ATOM 1089 C C . GLN A 1 140 ? 35.238 5.728 -37.693 1.00 96.44 140 GLN A C 1
ATOM 1091 O O . GLN A 1 140 ? 36.285 6.291 -38.011 1.00 96.44 140 GLN A O 1
ATOM 1096 N N . LEU A 1 141 ? 34.762 4.679 -38.371 1.00 96.31 141 LEU A N 1
ATOM 1097 C CA . LEU A 1 141 ? 35.424 4.143 -39.562 1.00 96.31 141 LEU A CA 1
ATOM 1098 C C . LEU A 1 141 ? 35.454 5.163 -40.710 1.00 96.31 141 LEU A C 1
ATOM 1100 O O . LEU A 1 141 ? 36.470 5.274 -41.394 1.00 96.31 141 LEU A O 1
ATOM 1104 N N . ALA A 1 142 ? 34.377 5.931 -40.907 1.00 96.19 142 ALA A N 1
ATOM 1105 C CA . ALA A 1 142 ? 34.340 6.994 -41.913 1.00 96.19 142 ALA A CA 1
ATOM 1106 C C . ALA A 1 142 ? 35.352 8.115 -41.608 1.00 96.19 142 ALA A C 1
ATOM 1108 O O . ALA A 1 142 ? 36.022 8.586 -42.522 1.00 96.19 142 ALA A O 1
ATOM 1109 N N . ILE A 1 143 ? 35.512 8.498 -40.335 1.00 96.06 143 ILE A N 1
ATOM 1110 C CA . ILE A 1 143 ? 36.505 9.495 -39.895 1.00 96.06 143 ILE A CA 1
ATOM 1111 C C . ILE A 1 143 ? 37.933 9.003 -40.162 1.00 96.06 143 ILE A C 1
ATOM 1113 O O . ILE A 1 143 ? 38.710 9.704 -40.802 1.00 96.06 143 ILE A O 1
ATOM 1117 N N . GLN A 1 144 ? 38.264 7.773 -39.762 1.00 95.06 144 GLN A N 1
ATOM 1118 C CA . GLN A 1 144 ? 39.591 7.197 -40.028 1.00 95.06 144 GLN A CA 1
ATOM 1119 C C . GLN A 1 144 ? 39.899 7.120 -41.526 1.00 95.06 144 GLN A C 1
ATOM 1121 O O . GLN A 1 144 ? 41.039 7.264 -41.968 1.00 95.06 144 GLN A O 1
ATOM 1126 N N . GLN A 1 145 ? 38.876 6.836 -42.329 1.00 93.75 145 GLN A N 1
ATOM 1127 C CA . GLN A 1 145 ? 39.015 6.760 -43.770 1.00 93.75 145 GLN A CA 1
ATOM 1128 C C . GLN A 1 145 ? 39.228 8.138 -44.403 1.00 93.75 145 GLN A C 1
ATOM 1130 O O . GLN A 1 145 ? 40.021 8.247 -45.339 1.00 93.75 145 GLN A O 1
ATOM 1135 N N . PHE A 1 146 ? 38.583 9.167 -43.854 1.00 93.38 146 PHE A N 1
ATOM 1136 C CA . PHE A 1 146 ? 38.792 10.556 -44.237 1.00 93.38 146 PHE A CA 1
ATOM 1137 C C . PHE A 1 146 ? 40.229 10.989 -43.970 1.00 93.38 146 PHE A C 1
ATOM 1139 O O . PHE A 1 146 ? 40.880 11.485 -44.883 1.00 93.38 146 PHE A O 1
ATOM 1146 N N . GLU A 1 147 ? 40.747 10.736 -42.766 1.00 92.31 147 GLU A N 1
ATOM 1147 C CA . GLU A 1 147 ? 42.131 11.054 -42.386 1.00 92.31 147 GLU A CA 1
ATOM 1148 C C . GLU A 1 147 ? 43.138 10.438 -43.374 1.00 92.31 147 GLU A C 1
ATOM 1150 O O . GLU A 1 147 ? 43.962 11.150 -43.948 1.00 92.31 147 GLU A O 1
ATOM 1155 N N . LYS A 1 148 ? 42.981 9.146 -43.698 1.00 89.12 148 LYS A N 1
ATOM 1156 C CA . LYS A 1 148 ? 43.815 8.454 -44.701 1.00 89.12 148 LYS A CA 1
ATOM 1157 C C . LYS A 1 148 ? 43.708 9.067 -46.100 1.00 89.12 148 LYS A C 1
ATOM 1159 O O . LYS A 1 148 ? 44.706 9.189 -46.803 1.00 89.12 148 LYS A O 1
ATOM 1164 N N . GLU A 1 149 ? 42.500 9.425 -46.534 1.00 87.25 149 GLU A N 1
ATOM 1165 C CA . GLU A 1 149 ? 42.262 10.035 -47.851 1.00 87.25 149 GLU A CA 1
ATOM 1166 C C . GLU A 1 149 ? 42.786 11.484 -47.930 1.00 87.25 149 GLU A C 1
ATOM 1168 O O . GLU A 1 149 ? 43.085 11.960 -49.027 1.00 87.25 149 GLU A O 1
ATOM 1173 N N . VAL A 1 150 ? 42.933 12.185 -46.796 1.00 85.12 150 VAL A N 1
ATOM 1174 C CA . VAL A 1 150 ? 43.570 13.513 -46.717 1.00 85.12 150 VAL A CA 1
ATOM 1175 C C . VAL A 1 150 ? 45.094 13.423 -46.858 1.00 85.12 150 VAL A C 1
ATOM 1177 O O . VAL A 1 150 ? 45.680 14.293 -47.506 1.00 85.12 150 VAL A O 1
ATOM 1180 N N . GLU A 1 151 ? 45.724 12.398 -46.279 1.00 79.69 151 GLU A N 1
ATOM 1181 C CA . GLU A 1 151 ? 47.184 12.208 -46.280 1.00 79.69 151 GLU A CA 1
ATOM 1182 C C . GLU A 1 151 ? 47.749 11.763 -47.641 1.00 79.69 151 GLU A C 1
ATOM 1184 O O . GLU A 1 151 ? 48.859 12.147 -47.997 1.00 79.69 151 GLU A O 1
ATOM 1189 N N . MET A 1 152 ? 46.983 11.028 -48.459 1.00 70.56 152 MET A N 1
ATOM 1190 C CA . MET A 1 152 ? 47.409 10.519 -49.781 1.00 70.56 152 MET A CA 1
ATOM 1191 C C . MET A 1 152 ? 47.456 11.583 -50.902 1.00 70.56 152 MET A C 1
ATOM 1193 O O . MET A 1 152 ? 47.304 11.267 -52.084 1.00 70.56 152 MET A O 1
ATOM 1197 N N . LYS A 1 153 ? 47.641 12.863 -50.564 1.00 61.06 153 LYS A N 1
ATOM 1198 C CA . LYS A 1 153 ? 47.749 13.953 -51.544 1.00 61.06 153 LYS A CA 1
ATOM 1199 C C . LYS A 1 153 ? 49.089 13.905 -52.283 1.00 61.06 153 LYS A C 1
ATOM 1201 O O . LYS A 1 153 ? 50.021 14.598 -51.897 1.00 61.06 153 LYS A O 1
ATOM 1206 N N . ASP A 1 154 ? 49.121 13.199 -53.408 1.00 53.88 154 ASP A N 1
ATOM 1207 C CA . ASP A 1 154 ? 49.962 13.589 -54.540 1.00 53.88 154 ASP A CA 1
ATOM 1208 C C . ASP A 1 154 ? 49.291 13.183 -55.872 1.00 53.88 154 ASP A C 1
ATOM 1210 O O . ASP A 1 154 ? 49.145 12.007 -56.195 1.00 53.88 154 ASP A O 1
ATOM 1214 N N . GLY A 1 155 ? 48.802 14.168 -56.635 1.00 56.62 155 GLY A N 1
ATOM 1215 C CA . GLY A 1 155 ? 48.732 14.057 -58.100 1.00 56.62 155 GLY A CA 1
ATOM 1216 C C . GLY A 1 155 ? 47.417 13.780 -58.859 1.00 56.62 155 GLY A C 1
ATOM 1217 O O . GLY A 1 155 ? 47.409 14.073 -60.050 1.00 56.62 155 GLY A O 1
ATOM 1218 N N . ALA A 1 156 ? 46.301 13.293 -58.292 1.00 57.03 156 ALA A N 1
ATOM 1219 C CA . ALA A 1 156 ? 45.114 12.956 -59.118 1.00 57.03 156 ALA A CA 1
ATOM 1220 C C . ALA A 1 156 ? 43.779 13.541 -58.616 1.00 57.03 156 ALA A C 1
ATOM 1222 O O . ALA A 1 156 ? 43.412 13.417 -57.448 1.00 57.03 156 ALA A O 1
ATOM 1223 N N . VAL A 1 157 ? 43.043 14.194 -59.524 1.00 59.38 157 VAL A N 1
ATOM 1224 C CA . VAL A 1 157 ? 41.890 15.071 -59.234 1.00 59.38 157 VAL A CA 1
ATOM 1225 C C . VAL A 1 157 ? 40.547 14.337 -59.103 1.00 59.38 157 VAL A C 1
ATOM 1227 O O . VAL A 1 157 ? 39.631 14.877 -58.489 1.00 59.38 157 VAL A O 1
ATOM 1230 N N . ASP A 1 158 ? 40.400 13.091 -59.553 1.00 60.56 158 ASP A N 1
ATOM 1231 C CA . ASP A 1 158 ? 39.064 12.669 -60.011 1.00 60.56 158 ASP A CA 1
ATOM 1232 C C . ASP A 1 158 ? 38.182 11.805 -59.102 1.00 60.56 158 ASP A C 1
ATOM 1234 O O . ASP A 1 158 ? 37.177 11.293 -59.584 1.00 60.56 158 ASP A O 1
ATOM 1238 N N . LYS A 1 159 ? 38.449 11.703 -57.791 1.00 65.69 159 LYS A N 1
ATOM 1239 C CA . LYS A 1 159 ? 37.419 11.385 -56.763 1.00 65.69 159 LYS A CA 1
ATOM 1240 C C . LYS A 1 159 ? 38.034 11.342 -55.365 1.00 65.69 159 LYS A C 1
ATOM 1242 O O . LYS A 1 159 ? 38.519 10.311 -54.905 1.00 65.69 159 LYS A O 1
ATOM 1247 N N . LYS A 1 160 ? 38.001 12.474 -54.665 1.00 77.94 160 LYS A N 1
ATOM 1248 C CA . LYS A 1 160 ? 38.390 12.531 -53.250 1.00 77.94 160 LYS A CA 1
ATOM 1249 C C . LYS A 1 160 ? 37.277 11.955 -52.370 1.00 77.94 160 LYS A C 1
ATOM 1251 O O . LYS A 1 160 ? 36.099 12.155 -52.655 1.00 77.94 160 LYS A O 1
ATOM 1256 N N . PHE A 1 161 ? 37.669 11.296 -51.282 1.00 89.50 161 PHE A N 1
ATOM 1257 C CA . PHE A 1 161 ? 36.790 10.885 -50.181 1.00 89.50 161 PHE A CA 1
ATOM 1258 C C . PHE A 1 161 ? 35.740 9.805 -50.487 1.00 89.50 161 PHE A C 1
ATOM 1260 O O . PHE A 1 161 ? 34.709 9.752 -49.819 1.00 89.50 161 PHE A O 1
ATOM 1267 N N . VAL A 1 162 ? 35.960 8.943 -51.486 1.00 91.00 162 VAL A N 1
ATOM 1268 C CA . VAL A 1 162 ? 34.968 7.925 -51.892 1.00 91.00 162 VAL A CA 1
ATOM 1269 C C . VAL A 1 162 ? 34.571 7.039 -50.716 1.00 91.00 162 VAL A C 1
ATOM 1271 O O . VAL A 1 162 ? 33.383 6.891 -50.430 1.00 91.00 162 VAL A O 1
ATOM 1274 N N . LYS A 1 163 ? 35.553 6.490 -49.995 1.00 92.75 163 LYS A N 1
ATOM 1275 C CA . LYS A 1 163 ? 35.272 5.542 -48.914 1.00 92.75 163 LYS A CA 1
ATOM 1276 C C . LYS A 1 163 ? 34.693 6.247 -47.685 1.00 92.75 163 LYS A C 1
ATOM 1278 O O . LYS A 1 163 ? 33.836 5.686 -47.004 1.00 92.75 163 LYS A O 1
ATOM 1283 N N . THR A 1 164 ? 35.100 7.493 -47.432 1.00 95.44 164 THR A N 1
ATOM 1284 C CA . THR A 1 164 ? 34.461 8.350 -46.421 1.00 95.44 164 THR A CA 1
ATOM 1285 C C . THR A 1 164 ? 32.979 8.553 -46.731 1.00 95.44 164 THR A C 1
ATOM 1287 O O . THR A 1 164 ? 32.130 8.328 -45.869 1.00 95.44 164 THR A O 1
ATOM 1290 N N . LEU A 1 165 ? 32.646 8.941 -47.966 1.00 95.38 165 LEU A N 1
ATOM 1291 C CA . LEU A 1 165 ? 31.268 9.197 -48.388 1.00 95.38 165 LEU A CA 1
ATOM 1292 C C . LEU A 1 165 ? 30.405 7.932 -48.326 1.00 95.38 165 LEU A C 1
ATOM 1294 O O . LEU A 1 165 ? 29.263 8.008 -47.876 1.00 95.38 165 LEU A O 1
ATOM 1298 N N . GLU A 1 166 ? 30.946 6.769 -48.695 1.00 96.00 166 GLU A N 1
ATOM 1299 C CA . GLU A 1 166 ? 30.271 5.479 -48.499 1.00 96.00 166 GLU A CA 1
ATOM 1300 C C . GLU A 1 166 ? 29.984 5.194 -47.016 1.00 96.00 166 GLU A C 1
ATOM 1302 O O . GLU A 1 166 ? 28.882 4.768 -46.663 1.00 96.00 166 GLU A O 1
ATOM 1307 N N . GLY A 1 167 ? 30.948 5.455 -46.125 1.00 96.44 167 GLY A N 1
ATOM 1308 C CA . GLY A 1 167 ? 30.764 5.323 -44.677 1.00 96.44 167 GLY A CA 1
ATOM 1309 C C . GLY A 1 167 ? 29.660 6.239 -44.140 1.00 96.44 167 GLY A C 1
ATOM 1310 O O . GLY A 1 167 ? 28.774 5.789 -43.412 1.00 96.44 167 GLY A O 1
ATOM 1311 N N . LEU A 1 168 ? 29.642 7.503 -44.572 1.00 97.06 168 LEU A N 1
ATOM 1312 C CA . LEU A 1 168 ? 28.597 8.465 -44.206 1.00 97.06 168 LEU A CA 1
ATOM 1313 C C . LEU A 1 168 ? 27.215 8.067 -44.747 1.00 97.06 168 LEU A C 1
ATOM 1315 O O . LEU A 1 168 ? 26.209 8.249 -44.059 1.00 97.06 168 LEU A O 1
ATOM 1319 N N . GLN A 1 169 ? 27.142 7.483 -45.946 1.00 97.44 169 GLN A N 1
ATOM 1320 C CA . GLN A 1 169 ? 25.893 6.939 -46.486 1.00 97.44 169 GLN A CA 1
ATOM 1321 C C . GLN A 1 169 ? 25.381 5.757 -45.658 1.00 97.44 169 GLN A C 1
ATOM 1323 O O . GLN A 1 169 ? 24.188 5.710 -45.357 1.00 97.44 169 GLN A O 1
ATOM 1328 N N . LYS A 1 170 ? 26.263 4.841 -45.234 1.00 97.19 170 LYS A N 1
ATOM 1329 C CA . LYS A 1 170 ? 25.902 3.731 -44.334 1.00 97.19 170 LYS A CA 1
ATOM 1330 C C . LYS A 1 170 ? 25.402 4.237 -42.982 1.00 97.19 170 LYS A C 1
ATOM 1332 O O . LYS A 1 170 ? 24.395 3.736 -42.493 1.00 97.19 170 LYS A O 1
ATOM 1337 N N . PHE A 1 171 ? 26.044 5.259 -42.413 1.00 96.69 171 PHE A N 1
ATOM 1338 C CA . PHE A 1 171 ? 25.584 5.895 -41.175 1.00 96.69 171 PHE A CA 1
ATOM 1339 C C . PHE A 1 171 ? 24.191 6.511 -41.349 1.00 96.69 171 PHE A C 1
ATOM 1341 O O . PHE A 1 171 ? 23.291 6.259 -40.554 1.00 96.69 171 PHE A O 1
ATOM 1348 N N . LYS A 1 172 ? 23.974 7.253 -42.442 1.00 96.38 172 LYS A N 1
ATOM 1349 C CA . LYS A 1 172 ? 22.661 7.826 -42.762 1.00 96.38 172 LYS A CA 1
ATOM 1350 C C . LYS A 1 172 ? 21.587 6.746 -42.941 1.00 96.38 172 LYS A C 1
ATOM 1352 O O . LYS A 1 172 ? 20.453 6.951 -42.521 1.00 96.38 172 LYS A O 1
ATOM 1357 N N . ALA A 1 173 ? 21.935 5.619 -43.561 1.00 96.56 173 ALA A N 1
ATOM 1358 C CA . ALA A 1 173 ? 21.028 4.492 -43.762 1.00 96.56 173 ALA A CA 1
ATOM 1359 C C . ALA A 1 173 ? 20.700 3.743 -42.458 1.00 96.56 173 ALA A C 1
ATOM 1361 O O . ALA A 1 173 ? 19.598 3.214 -42.341 1.00 96.56 173 ALA A O 1
ATOM 1362 N N . ALA A 1 174 ? 21.615 3.725 -41.480 1.00 94.69 174 ALA A N 1
ATOM 1363 C CA . ALA A 1 174 ? 21.373 3.139 -40.159 1.00 94.69 174 ALA A CA 1
ATOM 1364 C C . ALA A 1 174 ? 20.250 3.862 -39.387 1.00 94.69 174 ALA A C 1
ATOM 1366 O O . ALA A 1 174 ? 19.560 3.237 -38.583 1.00 94.69 174 ALA A O 1
ATOM 1367 N N . GLY A 1 175 ? 20.017 5.144 -39.693 1.00 94.12 175 GLY A N 1
ATOM 1368 C CA . GLY A 1 175 ? 18.888 5.916 -39.180 1.00 94.12 175 GLY A CA 1
ATOM 1369 C C . GLY A 1 175 ? 18.990 6.246 -37.689 1.00 94.12 175 GLY A C 1
ATOM 1370 O O . GLY A 1 175 ? 20.057 6.170 -37.083 1.00 94.12 175 GLY A O 1
ATOM 1371 N N . ASP A 1 176 ? 17.863 6.655 -37.102 1.00 94.38 176 ASP A N 1
ATOM 1372 C CA . ASP A 1 176 ? 17.778 6.937 -35.668 1.00 94.38 176 ASP A CA 1
ATOM 1373 C C . ASP A 1 176 ? 17.726 5.616 -34.873 1.00 94.38 176 ASP A C 1
ATOM 1375 O O . ASP A 1 176 ? 16.832 4.793 -35.117 1.00 94.38 176 ASP A O 1
ATOM 1379 N N . PRO A 1 177 ? 18.648 5.379 -33.919 1.00 93.81 177 PRO A N 1
ATOM 1380 C CA . PRO A 1 177 ? 18.604 4.191 -33.076 1.00 93.81 177 PRO A CA 1
ATOM 1381 C C . PRO A 1 177 ? 17.338 4.109 -32.209 1.00 93.81 177 PRO A C 1
ATOM 1383 O O . PRO A 1 177 ? 16.954 2.997 -31.843 1.00 93.81 177 PRO A O 1
ATOM 1386 N N . PHE A 1 178 ? 16.664 5.223 -31.912 1.00 94.69 178 PHE A N 1
ATOM 1387 C CA . PHE A 1 178 ? 15.437 5.285 -31.116 1.00 94.69 178 PHE A CA 1
ATOM 1388 C C . PHE A 1 178 ? 14.204 5.378 -32.021 1.00 94.69 178 PHE A C 1
ATOM 1390 O O . PHE A 1 178 ? 13.726 6.449 -32.389 1.00 94.69 178 PHE A O 1
ATOM 1397 N N . THR A 1 179 ? 13.671 4.217 -32.393 1.00 93.25 179 THR A N 1
ATOM 1398 C CA . THR A 1 179 ? 12.571 4.122 -33.358 1.00 93.25 179 THR A CA 1
ATOM 1399 C C . THR A 1 179 ? 11.227 4.587 -32.774 1.00 93.25 179 THR A C 1
ATOM 1401 O O . THR A 1 179 ? 11.050 4.611 -31.553 1.00 93.25 179 THR A O 1
ATOM 1404 N N . PRO A 1 180 ? 10.211 4.870 -33.614 1.00 93.94 180 PRO A N 1
ATOM 1405 C CA . PRO A 1 180 ? 8.860 5.163 -33.131 1.00 93.94 180 PRO A CA 1
ATOM 1406 C C . PRO A 1 180 ? 8.287 4.081 -32.202 1.00 93.94 180 PRO A C 1
ATOM 1408 O O . PRO A 1 180 ? 7.557 4.397 -31.268 1.00 93.94 180 PRO A O 1
ATOM 1411 N N . GLN A 1 181 ? 8.645 2.810 -32.417 1.00 91.75 181 GLN A N 1
ATOM 1412 C CA . GLN A 1 181 ? 8.245 1.702 -31.545 1.00 91.75 181 GLN A CA 1
ATOM 1413 C C . GLN A 1 181 ? 8.866 1.816 -30.146 1.00 91.75 181 GLN A C 1
ATOM 1415 O O . GLN A 1 181 ? 8.185 1.557 -29.159 1.00 91.75 181 GLN A O 1
ATOM 1420 N N . PHE A 1 182 ? 10.133 2.236 -30.047 1.00 92.62 182 PHE A N 1
ATOM 1421 C CA . PHE A 1 182 ? 10.7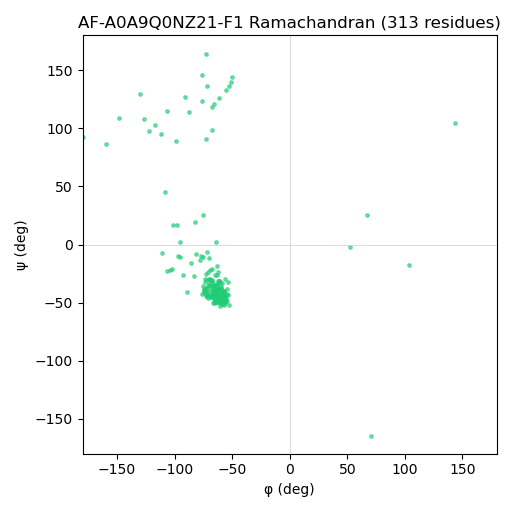75 2.502 -28.758 1.00 92.62 182 PHE A CA 1
ATOM 1422 C C . PHE A 1 182 ? 10.049 3.623 -27.998 1.00 92.62 182 PHE A C 1
ATOM 1424 O O . PHE A 1 182 ? 9.749 3.471 -26.815 1.00 92.62 182 PHE A O 1
ATOM 1431 N N . ILE A 1 183 ? 9.708 4.713 -28.693 1.00 91.31 183 ILE A N 1
ATOM 1432 C CA . ILE A 1 183 ? 8.977 5.844 -28.103 1.00 91.31 183 ILE A CA 1
ATOM 1433 C C . ILE A 1 183 ? 7.596 5.393 -27.603 1.00 91.31 183 ILE A C 1
ATOM 1435 O O . ILE A 1 183 ? 7.223 5.698 -26.474 1.00 91.31 183 ILE A O 1
ATOM 1439 N N . 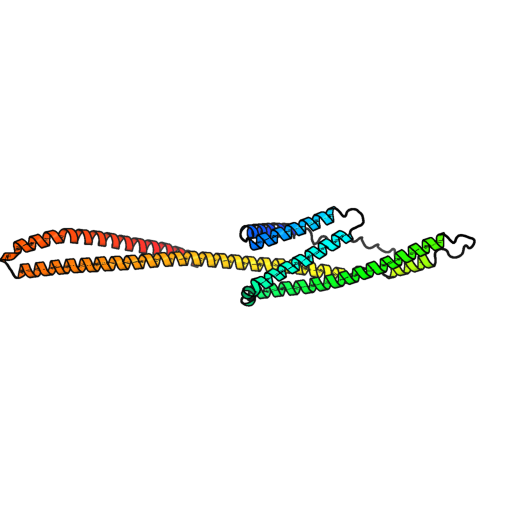ALA A 1 184 ? 6.871 4.597 -28.393 1.00 91.62 184 ALA A N 1
ATOM 1440 C CA . ALA A 1 184 ? 5.567 4.066 -27.997 1.00 91.62 184 ALA A CA 1
ATOM 1441 C C . ALA A 1 184 ? 5.641 3.159 -26.752 1.00 91.62 184 ALA A C 1
ATOM 1443 O O . ALA A 1 184 ? 4.761 3.214 -25.891 1.00 91.62 184 ALA A O 1
ATOM 1444 N N . LEU A 1 185 ? 6.695 2.342 -26.621 1.00 91.69 185 LEU A N 1
ATOM 1445 C CA . LEU A 1 185 ? 6.917 1.522 -25.424 1.00 91.69 185 LEU A CA 1
ATOM 1446 C C . LEU A 1 185 ? 7.188 2.386 -24.188 1.00 91.69 185 LEU A C 1
ATOM 1448 O O . LEU A 1 185 ? 6.602 2.134 -23.135 1.00 91.69 185 LEU A O 1
ATOM 1452 N N . PHE A 1 186 ? 8.014 3.427 -24.322 1.00 89.12 186 PHE A N 1
ATOM 1453 C CA . PHE A 1 186 ? 8.266 4.386 -23.244 1.00 89.12 186 PHE A CA 1
ATOM 1454 C C . PHE A 1 186 ? 6.969 5.056 -22.763 1.00 89.12 186 PHE A C 1
ATOM 1456 O O . PHE A 1 186 ? 6.672 5.054 -21.567 1.00 89.12 186 PHE A O 1
ATOM 1463 N N . GLU A 1 187 ? 6.160 5.573 -23.691 1.00 90.06 187 GLU A N 1
ATOM 1464 C CA . GLU A 1 187 ? 4.871 6.199 -23.373 1.00 90.06 187 GLU A CA 1
ATOM 1465 C C . GLU A 1 187 ? 3.903 5.212 -22.702 1.00 90.06 187 GLU A C 1
ATOM 1467 O O . GLU A 1 187 ? 3.237 5.559 -21.725 1.00 90.06 187 GLU A O 1
ATOM 1472 N N . SER A 1 188 ? 3.862 3.961 -23.171 1.00 89.75 188 SER A N 1
ATOM 1473 C CA . SER A 1 188 ? 3.038 2.903 -22.575 1.00 89.75 188 SER A CA 1
ATOM 1474 C C . SER A 1 188 ? 3.437 2.595 -21.128 1.00 89.75 188 SER A C 1
ATOM 1476 O O . SER A 1 188 ? 2.557 2.473 -20.270 1.00 89.75 188 SER A O 1
ATOM 1478 N N . VAL A 1 189 ? 4.740 2.490 -20.834 1.00 89.88 189 VAL A N 1
ATOM 1479 C CA . VAL A 1 189 ? 5.229 2.284 -19.459 1.00 89.88 189 VAL A CA 1
ATOM 1480 C C . VAL A 1 189 ? 4.839 3.467 -18.581 1.00 89.88 189 VAL A C 1
ATOM 1482 O O . VAL A 1 189 ? 4.271 3.263 -17.511 1.00 89.88 189 VAL A O 1
ATOM 1485 N N . TYR A 1 190 ? 5.053 4.697 -19.052 1.00 87.62 190 TYR A N 1
ATOM 1486 C CA . TYR A 1 190 ? 4.685 5.898 -18.305 1.00 87.62 190 TYR A CA 1
ATOM 1487 C C . TYR A 1 190 ? 3.190 5.925 -17.942 1.00 87.62 190 TYR A C 1
ATOM 1489 O O . TYR A 1 190 ? 2.832 6.065 -16.770 1.00 87.62 190 TYR A O 1
ATOM 1497 N N . VAL A 1 191 ? 2.307 5.733 -18.929 1.00 88.12 191 VAL A N 1
ATOM 1498 C CA . VAL A 1 191 ? 0.849 5.727 -18.715 1.00 88.12 191 VAL A CA 1
ATOM 1499 C C . VAL A 1 191 ? 0.438 4.627 -17.734 1.00 88.12 191 VAL A C 1
ATOM 1501 O O . VAL A 1 191 ? -0.424 4.847 -16.879 1.00 88.12 191 VAL A O 1
ATOM 1504 N N . GLN A 1 192 ? 1.061 3.451 -17.822 1.00 86.56 192 GLN A N 1
ATOM 1505 C CA . GLN A 1 192 ? 0.772 2.353 -16.907 1.00 86.56 192 GLN A CA 1
ATOM 1506 C C . GLN A 1 192 ? 1.204 2.652 -15.470 1.00 86.56 192 GLN A C 1
ATOM 1508 O O . GLN A 1 192 ? 0.419 2.382 -14.562 1.00 86.56 192 GLN A O 1
ATOM 1513 N N . GLN A 1 193 ? 2.388 3.233 -15.256 1.00 85.81 193 GLN A N 1
ATOM 1514 C CA . GLN A 1 193 ? 2.862 3.591 -13.915 1.00 85.81 193 GLN A CA 1
ATOM 1515 C C . GLN A 1 193 ? 1.934 4.618 -13.253 1.00 85.81 193 GLN A C 1
ATOM 1517 O O . GLN A 1 193 ? 1.508 4.432 -12.114 1.00 85.81 193 GLN A O 1
ATOM 1522 N N . VAL A 1 194 ? 1.505 5.643 -13.999 1.00 86.44 194 VAL A N 1
ATOM 1523 C CA . VAL A 1 194 ? 0.518 6.624 -13.511 1.00 86.44 194 VAL A CA 1
ATOM 1524 C C . VAL A 1 194 ? -0.819 5.955 -13.178 1.00 86.44 194 VAL A C 1
ATOM 1526 O O . VAL A 1 194 ? -1.447 6.273 -12.167 1.00 86.44 194 VAL A O 1
ATOM 1529 N N . SER A 1 195 ? -1.281 5.020 -14.013 1.00 84.94 195 SER A N 1
ATOM 1530 C CA . SER A 1 195 ? -2.524 4.293 -13.745 1.00 84.94 195 SER A CA 1
ATOM 1531 C C . SER A 1 195 ? -2.427 3.409 -12.503 1.00 84.94 195 SER A C 1
ATOM 1533 O O . SER A 1 195 ? -3.409 3.313 -11.768 1.00 84.94 195 SER A O 1
ATOM 1535 N N . MET A 1 196 ? -1.291 2.747 -12.288 1.00 84.94 196 MET A N 1
ATOM 1536 C CA . MET A 1 196 ? -1.058 1.896 -11.126 1.00 84.94 196 MET A CA 1
ATOM 1537 C C . MET A 1 196 ? -1.032 2.725 -9.838 1.00 84.94 196 MET A C 1
ATOM 1539 O O . MET A 1 196 ? -1.720 2.372 -8.883 1.00 84.94 196 MET A O 1
ATOM 1543 N N . LEU A 1 197 ? -0.340 3.869 -9.846 1.00 85.19 197 LEU A N 1
ATOM 1544 C CA . LEU A 1 197 ? -0.295 4.795 -8.713 1.00 85.19 197 LEU A CA 1
ATOM 1545 C C . LEU A 1 197 ? -1.702 5.234 -8.272 1.00 85.19 197 LEU A C 1
ATOM 1547 O O . LEU A 1 197 ? -2.051 5.129 -7.099 1.00 85.19 197 LEU A O 1
ATOM 1551 N N . LYS A 1 198 ? -2.565 5.618 -9.220 1.00 85.62 198 LYS A N 1
ATOM 1552 C CA . LYS A 1 198 ? -3.954 6.013 -8.916 1.00 85.62 198 LYS A CA 1
ATOM 1553 C C . LYS A 1 198 ? -4.771 4.892 -8.272 1.00 85.62 198 LYS A C 1
ATOM 1555 O O . LYS A 1 198 ? -5.587 5.133 -7.382 1.00 85.62 198 LYS A O 1
ATOM 1560 N N . LYS A 1 199 ? -4.586 3.652 -8.733 1.00 84.38 199 LYS A N 1
ATOM 1561 C CA . LYS A 1 199 ? -5.279 2.489 -8.163 1.00 84.38 199 LYS A CA 1
ATOM 1562 C C . LYS A 1 199 ? -4.789 2.182 -6.752 1.00 84.38 199 LYS A C 1
ATOM 1564 O O . LYS A 1 199 ? -5.619 1.945 -5.877 1.00 84.38 199 LYS A O 1
ATOM 1569 N N . LEU A 1 200 ? -3.473 2.226 -6.542 1.00 83.94 200 LEU A N 1
ATOM 1570 C CA . LEU A 1 200 ? -2.826 2.087 -5.237 1.00 83.94 200 LEU A CA 1
ATOM 1571 C C . LEU A 1 200 ? -3.407 3.072 -4.223 1.00 83.94 200 LEU A C 1
ATOM 1573 O O . LEU A 1 200 ? -3.901 2.652 -3.183 1.00 83.94 200 LEU A O 1
ATOM 1577 N N . GLN A 1 201 ? -3.454 4.355 -4.575 1.00 83.62 201 GLN A N 1
ATOM 1578 C CA . GLN A 1 201 ? -3.995 5.415 -3.719 1.00 83.62 201 GLN A CA 1
ATOM 1579 C C . GLN A 1 201 ? -5.460 5.176 -3.346 1.00 83.62 201 GLN A C 1
ATOM 1581 O O . GLN A 1 201 ? -5.855 5.303 -2.187 1.00 83.62 201 GLN A O 1
ATOM 1586 N N . SER A 1 202 ? -6.285 4.778 -4.320 1.00 84.88 202 SER A N 1
ATOM 1587 C CA . SER A 1 202 ? -7.691 4.464 -4.058 1.00 84.88 202 SER A CA 1
ATOM 1588 C C . SER A 1 202 ? -7.850 3.282 -3.098 1.00 84.88 202 SER A C 1
ATOM 1590 O O . SER A 1 202 ? -8.712 3.320 -2.219 1.00 84.88 202 SER A O 1
ATOM 1592 N N . ARG A 1 203 ? -7.026 2.237 -3.247 1.00 82.00 203 ARG A N 1
ATOM 1593 C CA . ARG A 1 203 ? -7.033 1.072 -2.351 1.00 82.00 203 ARG A CA 1
ATOM 1594 C C . ARG A 1 203 ? -6.534 1.443 -0.954 1.00 82.00 203 ARG A C 1
ATOM 1596 O O . ARG A 1 203 ? -7.199 1.100 0.017 1.00 82.00 203 ARG A O 1
ATOM 1603 N N . GLN A 1 204 ? -5.440 2.196 -0.856 1.00 82.44 204 GLN A N 1
ATOM 1604 C CA . GLN A 1 204 ? -4.882 2.675 0.410 1.00 82.44 204 GLN A CA 1
ATOM 1605 C C . GLN A 1 204 ? -5.918 3.470 1.208 1.00 82.44 204 GLN A C 1
ATOM 1607 O O . GLN A 1 204 ? -6.191 3.140 2.358 1.00 82.44 204 GLN A O 1
ATOM 1612 N N . LYS A 1 205 ? -6.603 4.426 0.568 1.00 84.94 205 LYS A N 1
ATOM 1613 C CA . LYS A 1 205 ? -7.665 5.204 1.219 1.00 84.94 205 LYS A CA 1
ATOM 1614 C C . LYS A 1 205 ? -8.777 4.318 1.794 1.00 84.94 205 LYS A C 1
ATOM 1616 O O . LYS A 1 205 ? -9.229 4.542 2.915 1.00 84.94 205 LYS A O 1
ATOM 1621 N N . LYS A 1 206 ? -9.210 3.295 1.048 1.00 85.88 206 LYS A N 1
ATOM 1622 C CA . LYS A 1 206 ? -10.223 2.340 1.529 1.00 85.88 206 LYS A CA 1
ATOM 1623 C C . LYS A 1 206 ? -9.725 1.541 2.732 1.00 85.88 206 LYS A C 1
ATOM 1625 O O . LYS A 1 206 ? -10.500 1.289 3.653 1.00 85.88 206 LYS A O 1
ATOM 1630 N N . LEU A 1 207 ? -8.457 1.133 2.732 1.00 82.88 207 LEU A N 1
ATOM 1631 C CA . LEU A 1 207 ? -7.851 0.429 3.861 1.00 82.88 207 LEU A CA 1
ATOM 1632 C C . LEU A 1 207 ? -7.763 1.329 5.097 1.00 82.88 207 LEU A C 1
ATOM 1634 O O . LEU A 1 207 ? -8.139 0.889 6.180 1.00 82.88 207 LEU A O 1
ATOM 1638 N N . ASP A 1 208 ? -7.384 2.596 4.938 1.00 83.69 208 ASP A N 1
ATOM 1639 C CA . ASP A 1 208 ? -7.344 3.563 6.040 1.00 83.69 208 ASP A CA 1
ATOM 1640 C C . ASP A 1 208 ? -8.731 3.800 6.654 1.00 83.69 208 ASP A C 1
ATOM 1642 O O . ASP A 1 208 ? -8.880 3.897 7.874 1.00 83.69 208 ASP A O 1
ATOM 1646 N N . GLU A 1 209 ? -9.772 3.874 5.823 1.00 88.94 209 GLU A N 1
ATOM 1647 C CA . GLU A 1 209 ? -11.162 3.980 6.277 1.00 88.94 209 GLU A CA 1
ATOM 1648 C C . GLU A 1 209 ? -11.603 2.726 7.051 1.00 88.94 209 GLU A C 1
ATOM 1650 O O . GLU A 1 209 ? -12.154 2.842 8.153 1.00 88.94 209 GLU A O 1
ATOM 1655 N N . LYS A 1 210 ? -11.299 1.525 6.533 1.00 88.12 210 LYS A N 1
ATOM 1656 C CA . LYS A 1 210 ? -11.548 0.254 7.237 1.00 88.12 210 LYS A CA 1
ATOM 1657 C C . LYS A 1 210 ? -10.799 0.210 8.575 1.00 88.12 210 LYS A C 1
ATOM 1659 O O . LYS A 1 210 ? -11.393 -0.137 9.595 1.00 88.12 210 LYS A O 1
ATOM 1664 N N . LEU A 1 211 ? -9.529 0.616 8.606 1.00 87.56 211 LEU A N 1
ATOM 1665 C CA . LEU A 1 211 ? -8.706 0.622 9.816 1.00 87.56 211 LEU A CA 1
ATOM 1666 C C . LEU A 1 211 ? -9.271 1.568 10.883 1.00 87.56 211 LEU A C 1
ATOM 1668 O O . LEU A 1 211 ? -9.388 1.179 12.046 1.00 87.56 211 LEU A O 1
ATOM 1672 N N . LYS A 1 212 ? -9.699 2.779 10.500 1.00 91.19 212 LYS A N 1
ATOM 1673 C CA . LYS A 1 212 ? -10.380 3.723 11.408 1.00 91.19 212 LYS A CA 1
ATOM 1674 C C . LYS A 1 212 ? -11.667 3.132 11.987 1.00 91.19 212 LYS A C 1
ATOM 1676 O O . LYS A 1 212 ? -11.952 3.317 13.174 1.00 91.19 212 LYS A O 1
ATOM 1681 N N . SER A 1 213 ? -12.431 2.400 11.175 1.00 93.44 213 SER A N 1
ATOM 1682 C CA . SER A 1 213 ? -13.635 1.702 11.635 1.00 93.44 213 SER A CA 1
ATOM 1683 C C . SER A 1 213 ? -13.298 0.621 12.665 1.00 93.44 213 SER A C 1
ATOM 1685 O O . SER A 1 213 ? -13.872 0.616 13.753 1.00 93.44 213 SER A O 1
ATOM 1687 N N . VAL A 1 214 ? -12.293 -0.219 12.395 1.00 93.69 214 VAL A N 1
ATOM 1688 C CA . VAL A 1 214 ? -11.821 -1.254 13.333 1.00 93.69 214 VAL A CA 1
ATOM 1689 C C . VAL A 1 214 ? -11.312 -0.643 14.641 1.00 93.69 214 VAL A C 1
ATOM 1691 O O . VAL A 1 214 ? -11.640 -1.136 15.720 1.00 93.69 214 VAL A O 1
ATOM 1694 N N . GLN A 1 215 ? -10.554 0.454 14.583 1.00 92.19 215 GLN A N 1
ATOM 1695 C CA . GLN A 1 215 ? -10.103 1.178 15.777 1.00 92.19 215 GLN A CA 1
ATOM 1696 C C . GLN A 1 215 ? -11.282 1.717 16.596 1.00 92.19 215 GLN A C 1
ATOM 1698 O O . GLN A 1 215 ? -11.300 1.593 17.824 1.00 92.19 215 GLN A O 1
ATOM 1703 N N . THR A 1 216 ? -12.292 2.271 15.923 1.00 94.75 216 THR A N 1
ATOM 1704 C CA . THR A 1 216 ? -13.524 2.741 16.569 1.00 94.75 216 THR A CA 1
ATOM 1705 C C . THR A 1 216 ? -14.278 1.585 17.221 1.00 94.75 216 THR A C 1
ATOM 1707 O O . THR A 1 216 ? -14.660 1.680 18.388 1.00 94.75 216 THR A O 1
ATOM 1710 N N . TRP A 1 217 ? -14.435 0.470 16.505 1.00 95.50 217 TRP A N 1
ATOM 1711 C CA . TRP A 1 217 ? -15.080 -0.739 17.007 1.00 95.50 217 TRP A CA 1
ATOM 1712 C C . TRP A 1 217 ? -14.361 -1.292 18.239 1.00 95.50 217 TRP A C 1
ATOM 1714 O O . TRP A 1 217 ? -15.005 -1.584 19.246 1.00 95.50 217 TRP A O 1
ATOM 1724 N N . ARG A 1 218 ? -13.025 -1.358 18.208 1.00 95.00 218 ARG A N 1
ATOM 1725 C CA . ARG A 1 218 ? -12.202 -1.801 19.341 1.00 95.00 218 ARG A CA 1
ATOM 1726 C C . ARG A 1 218 ? -12.419 -0.910 20.560 1.00 95.00 218 ARG A C 1
ATOM 1728 O O . ARG A 1 218 ? -12.642 -1.411 21.656 1.00 95.00 218 ARG A O 1
ATOM 1735 N N . LYS A 1 219 ? -12.400 0.413 20.370 1.00 95.44 219 LYS A N 1
ATOM 1736 C CA . LYS A 1 219 ? -12.631 1.375 21.455 1.00 95.44 219 LYS A CA 1
ATOM 1737 C C . LYS A 1 219 ? -14.003 1.175 22.101 1.00 95.44 219 LYS A C 1
ATOM 1739 O O . LYS A 1 219 ? -14.088 1.120 23.324 1.00 95.44 219 LYS A O 1
ATOM 1744 N N . VAL A 1 220 ? -15.061 1.073 21.297 1.00 94.00 220 VAL A N 1
ATOM 1745 C CA . VAL A 1 220 ? -16.432 0.884 21.802 1.00 94.00 220 VAL A CA 1
ATOM 1746 C C . VAL A 1 220 ? -16.570 -0.460 22.519 1.00 94.00 220 VAL A C 1
ATOM 1748 O O . VAL A 1 220 ? -17.106 -0.500 23.624 1.00 94.00 220 VAL A O 1
ATOM 1751 N N . SER A 1 221 ? -16.029 -1.532 21.938 1.00 94.06 221 SER A N 1
ATOM 1752 C CA . SER A 1 221 ? -16.093 -2.880 22.514 1.00 94.06 221 SER A CA 1
ATOM 1753 C C . SER A 1 221 ? -15.405 -2.950 23.875 1.00 94.06 221 SER A C 1
ATOM 1755 O O . SER A 1 221 ? -16.013 -3.422 24.830 1.00 94.06 221 SER A O 1
ATOM 1757 N N . ASN A 1 222 ? -14.207 -2.372 24.008 1.00 93.56 222 ASN A N 1
ATOM 1758 C CA . ASN A 1 222 ? -13.491 -2.329 25.286 1.00 93.56 222 ASN A CA 1
ATOM 1759 C C . ASN A 1 222 ? -14.272 -1.556 26.363 1.00 93.56 222 ASN A C 1
ATOM 1761 O O . ASN A 1 222 ? -14.298 -1.955 27.525 1.00 93.56 222 ASN A O 1
ATOM 1765 N N . VAL A 1 223 ? -14.927 -0.448 25.997 1.00 94.81 223 VAL A N 1
ATOM 1766 C CA . VAL A 1 223 ? -15.763 0.317 26.941 1.00 94.81 223 VAL A CA 1
ATOM 1767 C C . VAL A 1 223 ? -16.966 -0.509 27.400 1.00 94.81 223 VAL A C 1
ATOM 1769 O O . VAL A 1 223 ? -17.288 -0.508 28.588 1.00 94.81 223 VAL A O 1
ATOM 1772 N N . PHE A 1 224 ? -17.620 -1.230 26.487 1.00 93.38 224 PHE A N 1
ATOM 1773 C CA . PHE A 1 224 ? -18.741 -2.108 26.831 1.00 93.38 224 PHE A CA 1
ATOM 1774 C C . PHE A 1 224 ? -18.312 -3.289 27.693 1.00 93.38 224 PHE A C 1
ATOM 1776 O O . PHE A 1 224 ? -19.022 -3.632 28.636 1.00 93.38 224 PHE A O 1
ATOM 1783 N N . GLU A 1 225 ? -17.150 -3.872 27.423 1.00 93.88 225 GLU A N 1
ATOM 1784 C CA . GLU A 1 225 ? -16.589 -4.952 28.228 1.00 93.88 225 GLU A CA 1
ATOM 1785 C C . GLU A 1 225 ? -16.345 -4.497 29.672 1.00 93.88 225 GLU A C 1
ATOM 1787 O O . GLU A 1 225 ? -16.884 -5.093 30.606 1.00 93.88 225 GLU A O 1
ATOM 1792 N N . VAL A 1 226 ? -15.630 -3.381 29.866 1.00 95.62 226 VAL A N 1
ATOM 1793 C CA . VAL A 1 226 ? -15.368 -2.821 31.203 1.00 95.62 226 VAL A CA 1
ATOM 1794 C C . VAL A 1 226 ? -16.671 -2.446 31.913 1.00 95.62 226 VAL A C 1
ATOM 1796 O O . VAL A 1 226 ? -16.851 -2.784 33.083 1.00 95.62 226 VAL A O 1
ATOM 1799 N N . GLY A 1 227 ? -17.609 -1.795 31.218 1.00 91.94 227 GLY A N 1
ATOM 1800 C CA . GLY A 1 227 ? -18.911 -1.434 31.790 1.00 91.94 227 GLY A CA 1
ATOM 1801 C C . GLY A 1 227 ? -19.736 -2.655 32.213 1.00 91.94 227 GLY A C 1
ATOM 1802 O O . GLY A 1 227 ? -20.360 -2.652 33.278 1.00 91.94 227 GLY A O 1
ATOM 1803 N N . THR A 1 228 ? -19.691 -3.730 31.423 1.00 92.06 228 THR A N 1
ATOM 1804 C CA . THR A 1 228 ? -20.362 -4.997 31.742 1.00 92.06 228 THR A CA 1
ATOM 1805 C C . THR A 1 228 ? -19.713 -5.668 32.949 1.00 92.06 228 THR A C 1
ATOM 1807 O O . THR A 1 228 ? -20.418 -6.111 33.853 1.00 92.06 228 THR A O 1
ATOM 1810 N N . PHE A 1 229 ? -18.379 -5.688 33.020 1.00 91.56 229 PHE A N 1
ATOM 1811 C CA . PHE A 1 229 ? -17.649 -6.255 34.153 1.00 91.56 229 PHE A CA 1
ATOM 1812 C C . PHE A 1 229 ? -17.970 -5.539 35.471 1.00 91.56 229 PHE A C 1
ATOM 1814 O O . PHE A 1 229 ? -18.258 -6.192 36.476 1.00 91.56 229 PHE A O 1
ATOM 1821 N N . VAL A 1 230 ? -17.980 -4.201 35.464 1.00 89.81 230 VAL A N 1
ATOM 1822 C CA . VAL A 1 230 ? -18.384 -3.399 36.631 1.00 89.81 230 VAL A CA 1
ATOM 1823 C C . VAL A 1 230 ? -19.815 -3.740 37.043 1.00 89.81 230 VAL A C 1
ATOM 1825 O O . VAL A 1 230 ? -20.051 -4.053 38.205 1.00 89.81 230 VAL A O 1
ATOM 1828 N N . THR A 1 231 ? -20.742 -3.807 36.082 1.00 88.38 231 THR A N 1
ATOM 1829 C CA . THR A 1 231 ? -22.140 -4.177 36.352 1.00 88.38 231 THR A CA 1
ATOM 1830 C C . THR A 1 231 ? -22.255 -5.562 36.999 1.00 88.38 231 THR A C 1
ATOM 1832 O O . THR A 1 231 ? -23.001 -5.733 37.959 1.00 88.38 231 THR A O 1
ATOM 1835 N N . ILE A 1 232 ? -21.502 -6.558 36.521 1.00 89.25 232 ILE A N 1
ATOM 1836 C CA . ILE A 1 232 ? -21.485 -7.908 37.110 1.00 89.25 232 ILE A CA 1
ATOM 1837 C C . ILE A 1 232 ? -20.981 -7.867 38.559 1.00 89.25 232 ILE A C 1
ATOM 1839 O O . ILE A 1 232 ? -21.575 -8.498 39.437 1.00 89.25 232 ILE A O 1
ATOM 1843 N N . LYS A 1 233 ? -19.907 -7.116 38.827 1.00 86.62 233 LYS A N 1
ATOM 1844 C CA . LYS A 1 233 ? -19.353 -6.955 40.177 1.00 86.62 233 LYS A CA 1
ATOM 1845 C C . LYS A 1 233 ? -20.354 -6.283 41.118 1.00 86.62 233 LYS A C 1
ATOM 1847 O O . LYS A 1 233 ? -20.547 -6.755 42.238 1.00 86.62 233 LYS A O 1
ATOM 1852 N N . ASP A 1 234 ? -21.025 -5.237 40.651 1.00 83.56 234 ASP A N 1
ATOM 1853 C CA . ASP A 1 234 ? -22.044 -4.537 41.429 1.00 83.56 234 ASP A CA 1
ATOM 1854 C C . ASP A 1 234 ? -23.240 -5.448 41.720 1.00 83.56 234 ASP A C 1
ATOM 1856 O O . ASP A 1 234 ? -23.703 -5.503 42.856 1.00 83.56 234 ASP A O 1
ATOM 1860 N N . MET A 1 235 ? -23.679 -6.260 40.753 1.00 86.06 235 MET A N 1
ATOM 1861 C CA . MET A 1 235 ? -24.730 -7.262 40.972 1.00 86.06 235 MET A CA 1
ATOM 1862 C C . MET A 1 235 ? -24.326 -8.312 42.014 1.00 86.06 235 MET A C 1
ATOM 1864 O O . MET A 1 235 ? -25.152 -8.720 42.833 1.00 86.06 235 MET A O 1
ATOM 1868 N N . PHE A 1 236 ? -23.056 -8.729 42.039 1.00 86.81 236 PHE A N 1
ATOM 1869 C CA . PHE A 1 236 ? -22.547 -9.619 43.083 1.00 86.81 236 PHE A CA 1
ATOM 1870 C C . PHE A 1 236 ? -22.572 -8.950 44.464 1.00 86.81 236 PHE A C 1
ATOM 1872 O O . PHE A 1 236 ? -23.042 -9.556 45.428 1.00 86.81 236 PHE A O 1
ATOM 1879 N N . HIS A 1 237 ? -22.128 -7.695 44.567 1.00 82.81 237 HIS A N 1
ATOM 1880 C CA . HIS A 1 237 ? -22.205 -6.937 45.817 1.00 82.81 237 HIS A CA 1
ATOM 1881 C C . HIS A 1 237 ? -23.652 -6.754 46.292 1.00 82.81 237 HIS A C 1
ATOM 1883 O O . HIS A 1 237 ? -23.944 -7.006 47.460 1.00 82.81 237 HIS A O 1
ATOM 1889 N N . ILE A 1 238 ? -24.570 -6.389 45.391 1.00 84.00 238 ILE A N 1
ATOM 1890 C CA . ILE A 1 238 ? -26.002 -6.262 45.690 1.00 84.00 238 ILE A CA 1
ATOM 1891 C C . ILE A 1 238 ? -26.546 -7.589 46.216 1.00 84.00 238 ILE A C 1
ATOM 1893 O O . ILE A 1 238 ? -27.229 -7.600 47.235 1.00 84.00 238 ILE A O 1
ATOM 1897 N N . ARG A 1 239 ? -26.200 -8.720 45.591 1.00 86.44 239 ARG A N 1
ATOM 1898 C CA . ARG A 1 239 ? -26.611 -10.045 46.074 1.00 86.44 239 ARG A CA 1
ATOM 1899 C C . ARG A 1 239 ? -26.143 -10.308 47.508 1.00 86.44 239 ARG A C 1
ATOM 1901 O O . ARG A 1 239 ? -26.919 -10.820 48.309 1.00 86.44 239 ARG A O 1
ATOM 1908 N N . VAL A 1 240 ? -24.901 -9.955 47.844 1.00 85.50 240 VAL A N 1
ATOM 1909 C CA . VAL A 1 240 ? -24.376 -10.095 49.215 1.00 85.50 240 VAL A CA 1
ATOM 1910 C C . VAL A 1 240 ? -25.158 -9.218 50.197 1.00 85.50 240 VAL A C 1
ATOM 1912 O O . VAL A 1 240 ? -25.529 -9.696 51.269 1.00 85.50 240 VAL A O 1
ATOM 1915 N N . LEU A 1 241 ? -25.452 -7.967 49.831 1.00 81.94 241 LEU A N 1
ATOM 1916 C CA . LEU A 1 241 ? -26.233 -7.048 50.666 1.00 81.94 241 LEU A CA 1
ATOM 1917 C C . LEU A 1 241 ? -27.673 -7.532 50.870 1.00 81.94 241 LEU A C 1
ATOM 1919 O O . LEU A 1 241 ? -28.161 -7.521 51.996 1.00 81.94 241 LEU A O 1
ATOM 1923 N N . VAL A 1 242 ? -28.328 -8.022 49.815 1.00 84.31 242 VAL A N 1
ATOM 1924 C CA . VAL A 1 242 ? -29.679 -8.599 49.892 1.00 84.31 242 VAL A CA 1
ATOM 1925 C C . VAL A 1 242 ? -29.694 -9.826 50.803 1.00 84.31 242 VAL A C 1
ATOM 1927 O O . VAL A 1 242 ? -30.555 -9.916 51.674 1.00 84.31 242 VAL A O 1
ATOM 1930 N N . ASN A 1 243 ? -28.716 -10.730 50.676 1.00 86.75 243 ASN A N 1
ATOM 1931 C CA . ASN A 1 243 ? -28.600 -11.888 51.568 1.00 86.75 243 ASN A CA 1
ATOM 1932 C C . ASN A 1 243 ? -28.427 -11.458 53.034 1.00 86.75 243 ASN A C 1
ATOM 1934 O O . ASN A 1 243 ? -29.037 -12.046 53.925 1.00 86.75 243 ASN A O 1
ATOM 1938 N N . LYS A 1 244 ? -27.617 -10.422 53.297 1.00 84.56 244 LYS A N 1
ATOM 1939 C CA . LYS A 1 244 ? -27.443 -9.874 54.650 1.00 84.56 244 LYS A CA 1
ATOM 1940 C C . LYS A 1 244 ? -28.758 -9.309 55.196 1.00 84.56 244 LYS A C 1
ATOM 1942 O O . LYS A 1 244 ? -29.125 -9.622 56.325 1.00 84.56 244 LYS A O 1
ATOM 1947 N N . LEU A 1 245 ? -29.478 -8.531 54.385 1.00 84.19 245 LEU A N 1
ATOM 1948 C CA . LEU A 1 245 ? -30.774 -7.960 54.750 1.00 84.19 245 LEU A CA 1
ATOM 1949 C C . LEU A 1 245 ? -31.801 -9.056 55.067 1.00 84.19 245 LEU A C 1
ATOM 1951 O O . LEU A 1 245 ? -32.526 -8.957 56.052 1.00 84.19 245 LEU A O 1
ATOM 1955 N N . GLN A 1 246 ? -31.825 -10.127 54.270 1.00 86.81 246 GLN A N 1
ATOM 1956 C CA . GLN A 1 246 ? -32.712 -11.266 54.493 1.00 86.81 246 GLN A CA 1
ATOM 1957 C C . GLN A 1 246 ? -32.451 -11.932 55.855 1.00 86.81 246 GLN A C 1
ATOM 1959 O O . GLN A 1 246 ? -33.394 -12.166 56.607 1.00 86.81 246 GLN A O 1
ATOM 1964 N N . VAL A 1 247 ? -31.182 -12.156 56.215 1.00 88.81 247 VAL A N 1
ATOM 1965 C CA . VAL A 1 247 ? -30.803 -12.713 57.529 1.00 88.81 247 VAL A CA 1
ATOM 1966 C C . VAL A 1 247 ? -31.225 -11.792 58.682 1.00 88.81 247 VAL A C 1
ATOM 1968 O O . VAL A 1 247 ? -31.678 -12.263 59.728 1.00 88.81 247 VAL A O 1
ATOM 1971 N N . GLU A 1 248 ? -31.100 -10.472 58.516 1.00 85.50 248 GLU A N 1
ATOM 1972 C CA . GLU A 1 248 ? -31.547 -9.503 59.525 1.00 85.50 248 GLU A CA 1
ATOM 1973 C C . GLU A 1 248 ? -33.071 -9.539 59.723 1.00 85.50 248 GLU A C 1
ATOM 1975 O O . GLU A 1 248 ? -33.531 -9.555 60.870 1.00 85.50 248 GLU A O 1
ATOM 1980 N N . ILE A 1 249 ? -33.845 -9.636 58.634 1.00 87.75 249 ILE A N 1
ATOM 1981 C CA . ILE A 1 249 ? -35.310 -9.790 58.670 1.00 87.75 249 ILE A CA 1
ATOM 1982 C C . ILE A 1 249 ? -35.702 -11.088 59.374 1.00 87.75 249 ILE A C 1
ATOM 1984 O O . ILE A 1 249 ? -36.516 -11.056 60.295 1.00 87.75 249 ILE A O 1
ATOM 1988 N N . GLU A 1 250 ? -35.103 -12.219 58.997 1.00 92.06 250 GLU A N 1
ATOM 1989 C CA . GLU A 1 250 ? -35.362 -13.519 59.630 1.00 92.06 250 GLU A CA 1
ATOM 1990 C C . GLU A 1 250 ? -35.076 -13.470 61.139 1.00 92.06 250 GLU A C 1
ATOM 1992 O O . GLU A 1 250 ? -35.857 -13.970 61.950 1.00 92.06 250 GLU A O 1
ATOM 1997 N N . SER A 1 251 ? -34.001 -12.790 61.553 1.00 88.81 251 SER A N 1
ATOM 1998 C CA . SER A 1 251 ? -33.705 -12.604 62.974 1.00 88.81 251 SER A CA 1
ATOM 1999 C C . SER A 1 251 ? -34.741 -11.740 63.702 1.00 88.81 251 SER A C 1
ATOM 2001 O O . SER A 1 251 ? -35.038 -12.023 64.865 1.00 88.81 251 SER A O 1
ATOM 2003 N N . LEU A 1 252 ? -35.257 -10.683 63.069 1.00 87.69 252 LEU A N 1
ATOM 2004 C CA . LEU A 1 252 ? -36.314 -9.843 63.640 1.00 87.69 252 LEU A CA 1
ATOM 2005 C C . LEU A 1 252 ? -37.633 -10.615 63.774 1.00 87.69 252 LEU A C 1
ATOM 2007 O O . LEU A 1 252 ? -38.266 -10.529 64.826 1.00 87.69 252 LEU A O 1
ATOM 2011 N N . LEU A 1 253 ? -38.001 -11.404 62.760 1.00 89.44 253 LEU A N 1
ATOM 2012 C CA . LEU A 1 253 ? -39.188 -12.265 62.776 1.00 89.44 253 LEU A CA 1
ATOM 2013 C C . LEU A 1 253 ? -39.110 -13.305 63.900 1.00 89.44 253 LEU A C 1
ATOM 2015 O O . LEU A 1 253 ? -40.026 -13.394 64.710 1.00 89.44 253 LEU A O 1
ATOM 2019 N N . ASN A 1 254 ? -37.974 -13.996 64.040 1.00 90.62 254 ASN A N 1
ATOM 2020 C CA . ASN A 1 254 ? -37.766 -14.969 65.118 1.00 90.62 254 ASN A CA 1
ATOM 2021 C C . ASN A 1 254 ? -37.882 -14.341 66.519 1.00 90.62 254 ASN A C 1
ATOM 2023 O O . ASN A 1 254 ? -38.425 -14.954 67.439 1.00 90.62 254 ASN A O 1
ATOM 2027 N N . ASN A 1 255 ? -37.384 -13.111 66.692 1.00 88.50 255 ASN A N 1
ATOM 2028 C CA . ASN A 1 255 ? -37.540 -12.375 67.947 1.00 88.50 255 ASN A CA 1
ATOM 2029 C C . ASN A 1 255 ? -39.011 -12.030 68.218 1.00 88.50 255 ASN A C 1
ATOM 2031 O O . ASN A 1 255 ? -39.467 -12.178 69.349 1.00 88.50 255 ASN A O 1
ATOM 2035 N N . ALA A 1 256 ? -39.751 -11.572 67.205 1.00 88.25 256 ALA A N 1
ATOM 2036 C CA . ALA A 1 256 ? -41.175 -11.282 67.344 1.00 88.25 256 ALA A CA 1
ATOM 2037 C C . ALA A 1 256 ? -41.959 -12.542 67.744 1.00 88.25 256 ALA A C 1
ATOM 2039 O O . ALA A 1 256 ? -42.703 -12.509 68.721 1.00 88.25 256 ALA A O 1
ATOM 2040 N N . ASP A 1 257 ? -41.704 -13.665 67.073 1.00 91.06 257 ASP A N 1
ATOM 2041 C CA . ASP A 1 257 ? -42.308 -14.963 67.381 1.00 91.06 257 ASP A CA 1
ATOM 2042 C C . ASP A 1 257 ? -42.037 -15.419 68.821 1.00 91.06 257 ASP A C 1
ATOM 2044 O O . ASP A 1 257 ? -42.925 -15.957 69.480 1.00 91.06 257 ASP A O 1
ATOM 2048 N N . PHE A 1 258 ? -40.819 -15.209 69.331 1.00 89.44 258 PHE A N 1
ATOM 2049 C CA . PHE A 1 258 ? -40.483 -15.526 70.720 1.00 89.44 258 PHE A CA 1
ATOM 2050 C C . PHE A 1 258 ? -41.226 -14.620 71.713 1.00 89.44 258 PHE A C 1
ATOM 2052 O O . PHE A 1 258 ? -41.799 -15.118 72.677 1.00 89.44 258 PHE A O 1
ATOM 2059 N N . ALA A 1 259 ? -41.283 -13.306 71.465 1.00 87.75 259 ALA A N 1
ATOM 2060 C CA . ALA A 1 259 ? -42.034 -12.381 72.320 1.00 87.75 259 ALA A CA 1
ATOM 2061 C C . ALA A 1 259 ? -43.540 -12.693 72.359 1.00 87.75 259 ALA A C 1
ATOM 2063 O O . ALA A 1 259 ? -44.182 -12.452 73.374 1.00 87.75 259 ALA A O 1
ATOM 2064 N N . ILE A 1 260 ? -44.104 -13.228 71.272 1.00 87.50 260 ILE A N 1
ATOM 2065 C CA . ILE A 1 260 ? -45.510 -13.653 71.219 1.00 8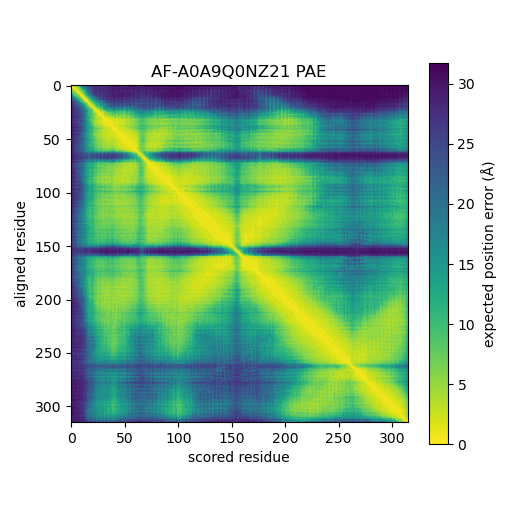7.50 260 ILE A CA 1
ATOM 2066 C C . ILE A 1 260 ? -45.763 -14.889 72.104 1.00 87.50 260 ILE A C 1
ATOM 2068 O O . ILE A 1 260 ? -46.868 -15.040 72.620 1.00 87.50 260 ILE A O 1
ATOM 2072 N N . ARG A 1 261 ? -44.769 -15.772 72.282 1.00 88.75 261 ARG A N 1
ATOM 2073 C CA . ARG A 1 261 ? -44.904 -17.023 73.053 1.00 88.75 261 ARG A CA 1
ATOM 2074 C C . ARG A 1 261 ? -44.591 -16.873 74.544 1.00 88.75 261 ARG A C 1
ATOM 2076 O O . ARG A 1 261 ? -45.303 -17.451 75.359 1.00 88.75 261 ARG A O 1
ATOM 2083 N N . GLU A 1 262 ? -43.561 -16.108 74.902 1.00 85.19 262 GLU A N 1
ATOM 2084 C CA . GLU A 1 262 ? -43.075 -15.973 76.283 1.00 85.19 262 GLU A CA 1
ATOM 2085 C C . GLU A 1 262 ? -43.323 -14.560 76.846 1.00 85.19 262 GLU A C 1
ATOM 2087 O O . GLU A 1 262 ? -42.504 -13.648 76.687 1.00 85.19 262 GLU A O 1
ATOM 2092 N N . GLU A 1 263 ? -44.437 -14.396 77.567 1.00 77.44 263 GLU A N 1
ATOM 2093 C CA . GLU A 1 263 ? -44.909 -13.111 78.114 1.00 77.44 263 GLU A CA 1
ATOM 2094 C C . GLU A 1 263 ? -43.893 -12.457 79.081 1.00 77.44 263 GLU A C 1
ATOM 2096 O O . GLU A 1 263 ? -43.641 -11.249 79.020 1.00 77.44 263 GLU A O 1
ATOM 2101 N N . ASP A 1 264 ? -43.201 -13.268 79.888 1.00 82.50 264 ASP A N 1
ATOM 2102 C CA . ASP A 1 264 ? -42.204 -12.815 80.872 1.00 82.50 264 ASP A CA 1
ATOM 2103 C C . ASP A 1 264 ? -40.917 -12.249 80.225 1.00 82.50 264 ASP A C 1
ATOM 2105 O O . ASP A 1 264 ? -40.178 -11.472 80.839 1.00 82.50 264 ASP A O 1
ATOM 2109 N N . GLY A 1 265 ? -40.634 -12.616 78.968 1.00 79.94 265 GLY A N 1
ATOM 2110 C CA . GLY A 1 265 ? -39.422 -12.236 78.228 1.00 79.94 265 GLY A CA 1
ATOM 2111 C C . GLY A 1 265 ? -39.572 -11.002 77.330 1.00 79.94 265 GLY A C 1
ATOM 2112 O O . GLY A 1 265 ? -38.570 -10.453 76.852 1.00 79.94 265 GLY A O 1
ATOM 2113 N N . VAL A 1 266 ? -40.802 -10.523 77.115 1.00 87.94 266 VAL A N 1
ATOM 2114 C CA . VAL A 1 266 ? -41.157 -9.506 76.104 1.00 87.94 266 VAL A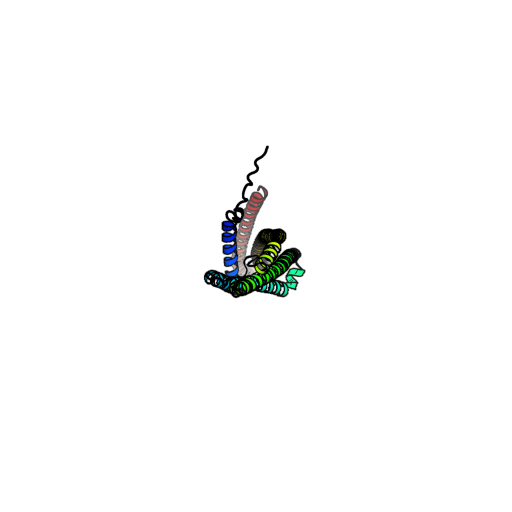 CA 1
ATOM 2115 C C . VAL A 1 266 ? -40.320 -8.233 76.218 1.00 87.94 266 VAL A C 1
ATOM 2117 O O . VAL A 1 266 ? -39.826 -7.706 75.217 1.00 87.94 266 VAL A O 1
ATOM 2120 N N . LYS A 1 267 ? -40.107 -7.732 77.441 1.00 86.44 267 LYS A N 1
ATOM 2121 C CA . LYS A 1 267 ? -39.376 -6.475 77.674 1.00 86.44 267 LYS A CA 1
ATOM 2122 C C . LYS A 1 267 ? -37.927 -6.547 77.183 1.00 86.44 267 LYS A C 1
ATOM 2124 O O . LYS A 1 267 ? -37.405 -5.563 76.656 1.00 86.44 267 LYS A O 1
ATOM 2129 N N . LEU A 1 268 ? -37.276 -7.701 77.340 1.00 87.62 268 LEU A N 1
ATOM 2130 C CA . LEU A 1 268 ? -35.902 -7.912 76.886 1.00 87.62 268 LEU A CA 1
ATOM 2131 C C . LEU A 1 268 ? -35.848 -7.983 75.354 1.00 87.62 268 LEU A C 1
ATOM 2133 O O . LEU A 1 268 ? -35.019 -7.321 74.727 1.00 87.62 268 LEU A O 1
ATOM 2137 N N . VAL A 1 269 ? -36.782 -8.723 74.758 1.00 88.06 269 VAL A N 1
ATOM 2138 C CA . VAL A 1 269 ? -36.868 -8.952 73.311 1.00 88.06 269 VAL A CA 1
ATOM 2139 C C . VAL A 1 269 ? -37.180 -7.659 72.557 1.00 88.06 269 VAL A C 1
ATOM 2141 O O . VAL A 1 269 ? -36.516 -7.352 71.568 1.00 88.06 269 VAL A O 1
ATOM 2144 N N . ILE A 1 270 ? -38.094 -6.825 73.069 1.00 87.94 270 ILE A N 1
ATOM 2145 C CA . ILE A 1 270 ? -38.379 -5.498 72.498 1.00 87.94 270 ILE A CA 1
ATOM 2146 C C . ILE A 1 270 ? -37.128 -4.616 72.472 1.00 87.94 270 ILE A C 1
ATOM 2148 O O . ILE A 1 270 ? -36.892 -3.915 71.488 1.00 87.94 270 ILE A O 1
ATOM 2152 N N . ASN A 1 271 ? -36.294 -4.648 73.514 1.00 87.38 271 ASN A N 1
ATOM 2153 C CA . ASN A 1 271 ? -35.052 -3.871 73.529 1.00 87.38 271 ASN A CA 1
ATOM 2154 C C . ASN A 1 271 ? -34.031 -4.373 72.492 1.00 87.38 271 ASN A C 1
ATOM 2156 O O . ASN A 1 271 ? -33.246 -3.577 71.971 1.00 87.38 271 ASN A O 1
ATOM 2160 N N . VAL A 1 272 ? -34.035 -5.673 72.176 1.00 86.88 272 VAL A N 1
ATOM 2161 C CA . VAL A 1 272 ? -33.219 -6.250 71.093 1.00 86.88 272 VAL A CA 1
ATOM 2162 C C . VAL A 1 272 ? -33.758 -5.827 69.726 1.00 86.88 272 VAL A C 1
ATOM 2164 O O . VAL A 1 272 ? -32.979 -5.366 68.890 1.00 86.88 272 VAL A O 1
ATOM 2167 N N . ILE A 1 273 ? -35.075 -5.908 69.515 1.00 87.88 273 ILE A N 1
ATOM 2168 C CA . ILE A 1 273 ? -35.738 -5.469 68.278 1.00 87.88 273 ILE A CA 1
ATOM 2169 C C . ILE A 1 273 ? -35.464 -3.984 68.025 1.00 87.88 273 ILE A C 1
ATOM 2171 O O . ILE A 1 273 ? -34.973 -3.640 66.955 1.00 87.88 273 ILE A O 1
ATOM 2175 N N . LYS A 1 274 ? -35.673 -3.107 69.021 1.00 87.31 274 LYS A N 1
ATOM 2176 C CA . LYS A 1 274 ? -35.414 -1.660 68.896 1.00 87.31 274 LYS A CA 1
ATOM 2177 C C . LYS A 1 274 ? -33.987 -1.352 68.439 1.00 87.31 274 LYS A C 1
ATOM 2179 O O . LYS A 1 274 ? -33.803 -0.492 67.584 1.00 87.31 274 LYS A O 1
ATOM 2184 N N . ARG A 1 275 ? -32.984 -2.058 68.980 1.00 86.31 275 ARG A N 1
ATOM 2185 C CA . ARG A 1 275 ? -31.579 -1.873 68.580 1.00 86.31 275 ARG A CA 1
ATOM 2186 C C . ARG A 1 275 ? -31.314 -2.309 67.141 1.00 86.31 275 ARG A C 1
ATOM 2188 O O . ARG A 1 275 ? -30.636 -1.591 66.419 1.00 86.31 275 ARG A O 1
ATOM 2195 N N . LYS A 1 276 ? -31.845 -3.462 66.724 1.00 84.06 276 LYS A N 1
ATOM 2196 C CA . LYS A 1 276 ? -31.662 -3.973 65.355 1.00 84.06 276 LYS A CA 1
ATOM 2197 C C . LYS A 1 276 ? -32.416 -3.140 64.312 1.00 84.06 276 LYS A C 1
ATOM 2199 O O . LYS A 1 276 ? -31.920 -2.952 63.210 1.00 84.06 276 LYS A O 1
ATOM 2204 N N . MET A 1 277 ? -33.578 -2.601 64.674 1.00 85.00 277 MET A N 1
ATOM 2205 C CA . MET A 1 277 ? -34.463 -1.892 63.747 1.00 85.00 277 MET A CA 1
ATOM 2206 C C . MET A 1 277 ? -33.901 -0.547 63.263 1.00 85.00 277 MET A C 1
ATOM 2208 O O . MET A 1 277 ? -34.182 -0.153 62.137 1.00 85.00 277 MET A O 1
ATOM 2212 N N . ALA A 1 278 ? -33.081 0.135 64.071 1.00 80.94 278 ALA A N 1
ATOM 2213 C CA . ALA A 1 278 ? -32.447 1.394 63.671 1.00 80.94 278 ALA A CA 1
ATOM 2214 C C . ALA A 1 278 ? -31.455 1.202 62.507 1.00 80.94 278 ALA A C 1
ATOM 2216 O O . ALA A 1 278 ? -31.574 1.868 61.485 1.00 80.94 278 ALA A O 1
ATOM 2217 N N . VAL A 1 279 ? -30.539 0.235 62.634 1.00 77.50 279 VAL A N 1
ATOM 2218 C CA . VAL A 1 279 ? -29.536 -0.096 61.598 1.00 77.50 279 VAL A CA 1
ATOM 2219 C C . VAL A 1 279 ? -30.202 -0.637 60.327 1.00 77.50 279 VAL A C 1
ATOM 2221 O O . VAL A 1 279 ? -29.773 -0.352 59.208 1.00 77.50 279 VAL A O 1
ATOM 2224 N N . PHE A 1 280 ? -31.282 -1.399 60.504 1.00 81.25 280 PHE A N 1
ATOM 2225 C CA . PHE A 1 280 ? -32.067 -1.956 59.409 1.00 81.25 280 PHE A CA 1
ATOM 2226 C C . PHE A 1 280 ? -32.775 -0.873 58.578 1.00 81.25 280 PHE A C 1
ATOM 2228 O O . PHE A 1 280 ? -32.731 -0.926 57.350 1.00 81.25 280 PHE A O 1
ATOM 2235 N N . MET A 1 281 ? -33.397 0.123 59.224 1.00 84.50 281 MET A N 1
ATOM 2236 C CA . MET A 1 281 ? -34.074 1.219 58.515 1.00 84.50 281 MET A CA 1
ATOM 2237 C C . MET A 1 281 ? -33.098 2.080 57.709 1.00 84.50 281 MET A C 1
ATOM 2239 O O . MET A 1 281 ? -33.357 2.325 56.535 1.00 84.50 281 MET A O 1
ATOM 2243 N N . GLU A 1 282 ? -31.959 2.459 58.296 1.00 82.44 282 GLU A N 1
ATOM 2244 C CA . GLU A 1 282 ? -30.916 3.228 57.598 1.00 82.44 282 GLU A CA 1
ATOM 2245 C C . GLU A 1 282 ? -30.433 2.495 56.333 1.00 82.44 282 GLU A C 1
ATOM 2247 O O . GLU A 1 282 ? -30.379 3.068 55.246 1.00 82.44 282 GLU A O 1
ATOM 2252 N N . SER A 1 283 ? -30.201 1.181 56.438 1.00 78.06 283 SER A N 1
ATOM 2253 C CA . SER A 1 283 ? -29.769 0.352 55.303 1.00 78.06 283 SER A CA 1
ATOM 2254 C C . SER A 1 283 ? -30.812 0.269 54.177 1.00 78.06 283 SER A C 1
ATOM 2256 O O . SER A 1 283 ? -30.448 0.197 53.001 1.00 78.06 283 SER A O 1
ATOM 2258 N N . ILE A 1 284 ? -32.109 0.259 54.511 1.00 83.75 284 ILE A N 1
ATOM 2259 C CA . ILE A 1 284 ? -33.197 0.238 53.520 1.00 83.75 284 ILE A CA 1
ATOM 2260 C C . ILE A 1 284 ? -33.315 1.580 52.802 1.00 83.75 284 ILE A C 1
ATOM 2262 O O . ILE A 1 284 ? -33.475 1.598 51.580 1.00 83.75 284 ILE A O 1
ATOM 2266 N N . GLU A 1 285 ? -33.253 2.687 53.540 1.00 86.12 285 GLU A N 1
ATOM 2267 C CA . GLU A 1 285 ? -33.380 4.030 52.972 1.00 86.12 285 GLU A CA 1
ATOM 2268 C C . GLU A 1 285 ? -32.245 4.326 51.984 1.00 86.12 285 GLU A C 1
ATOM 2270 O O . GLU A 1 285 ? -32.512 4.739 50.850 1.00 86.12 2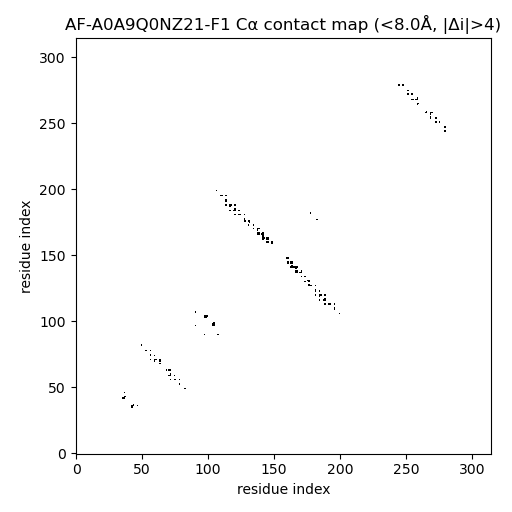85 GLU A O 1
ATOM 2275 N N . ASP A 1 286 ? -31.002 4.007 52.356 1.00 78.88 286 ASP A N 1
ATOM 2276 C CA . ASP A 1 286 ? -29.836 4.154 51.481 1.00 78.88 286 ASP A CA 1
ATOM 2277 C C . ASP A 1 286 ? -29.969 3.321 50.199 1.00 78.88 286 ASP A C 1
ATOM 2279 O O . ASP A 1 286 ? -29.730 3.813 49.087 1.00 78.88 286 ASP A O 1
ATOM 2283 N N . LEU A 1 287 ? -30.400 2.060 50.323 1.00 79.62 287 LEU A N 1
ATOM 2284 C CA . LEU A 1 287 ? -30.570 1.170 49.176 1.00 79.62 287 LEU A CA 1
ATOM 2285 C C . LEU A 1 287 ? -31.686 1.655 48.240 1.00 79.62 287 LEU A C 1
ATOM 2287 O O . LEU A 1 287 ? -31.515 1.645 47.017 1.00 79.62 287 LEU A O 1
ATOM 2291 N N . ALA A 1 288 ? -32.811 2.109 48.798 1.00 84.94 288 ALA A N 1
ATOM 2292 C CA . ALA A 1 288 ? -33.936 2.638 48.034 1.00 84.94 288 ALA A CA 1
ATOM 2293 C C . ALA A 1 288 ? -33.549 3.912 47.265 1.00 84.94 288 ALA A C 1
ATOM 2295 O O . ALA A 1 288 ? -33.851 4.032 46.072 1.00 84.94 288 ALA A O 1
ATOM 2296 N N . ALA A 1 289 ? -32.826 4.832 47.911 1.00 83.81 289 ALA A N 1
ATOM 2297 C CA . ALA A 1 289 ? -32.325 6.046 47.273 1.00 83.81 289 ALA A CA 1
ATOM 2298 C C . ALA A 1 289 ? -31.360 5.724 46.119 1.00 83.81 289 ALA A C 1
ATOM 2300 O O . ALA A 1 289 ? -31.481 6.281 45.020 1.00 83.81 289 ALA A O 1
ATOM 2301 N N . HIS A 1 290 ? -30.431 4.786 46.332 1.00 79.69 290 HIS A N 1
ATOM 2302 C CA . HIS A 1 290 ? -29.462 4.399 45.310 1.00 79.69 290 HIS A CA 1
ATOM 2303 C C . HIS A 1 290 ? -30.119 3.693 44.115 1.00 79.69 290 HIS A C 1
ATOM 2305 O O . HIS A 1 290 ? -29.800 4.000 42.963 1.00 79.69 290 HIS A O 1
ATOM 2311 N N . ALA A 1 291 ? -31.085 2.803 44.367 1.00 82.75 291 ALA A N 1
ATOM 2312 C CA . ALA A 1 291 ? -31.847 2.122 43.322 1.00 82.75 291 ALA A CA 1
ATOM 2313 C C . ALA A 1 291 ? -32.645 3.111 42.456 1.00 82.75 291 ALA A C 1
ATOM 2315 O O . ALA A 1 291 ? -32.615 3.017 41.225 1.00 82.75 291 ALA A O 1
ATOM 2316 N N . GLY A 1 292 ? -33.298 4.098 43.081 1.00 85.88 292 GLY A N 1
ATOM 2317 C CA . GLY A 1 292 ? -34.018 5.157 42.370 1.00 85.88 292 GLY A CA 1
ATOM 2318 C C . GLY A 1 292 ? -33.102 5.993 41.472 1.00 85.88 292 GLY A C 1
ATOM 2319 O O . GLY A 1 292 ? -33.425 6.231 40.306 1.00 85.88 292 GLY A O 1
ATOM 2320 N N . LYS A 1 293 ? -31.924 6.380 41.981 1.00 83.94 293 LYS A N 1
ATOM 2321 C CA . LYS A 1 293 ? -30.923 7.126 41.206 1.00 83.94 293 LYS A CA 1
ATOM 2322 C C . LYS A 1 293 ? -30.395 6.316 40.019 1.00 83.94 293 LYS A C 1
ATOM 2324 O O . LYS A 1 293 ? -30.410 6.808 38.894 1.00 83.94 293 LYS A O 1
ATOM 2329 N N . CYS A 1 294 ? -30.004 5.063 40.252 1.00 83.94 294 CYS A N 1
ATOM 2330 C CA . CYS A 1 294 ? -29.522 4.157 39.208 1.00 83.94 294 CYS A CA 1
ATOM 2331 C C . CYS A 1 294 ? -30.557 3.985 38.083 1.00 83.94 294 CYS A C 1
ATOM 2333 O O . CYS A 1 294 ? -30.237 4.112 36.899 1.00 83.94 294 CYS A O 1
ATOM 2335 N N . HIS A 1 295 ? -31.826 3.778 38.444 1.00 88.31 295 HIS A N 1
ATOM 2336 C CA . HIS A 1 295 ? -32.917 3.670 37.481 1.00 88.31 295 HIS A CA 1
ATOM 2337 C C . HIS A 1 295 ? -33.071 4.935 36.621 1.00 88.31 295 HIS A C 1
ATOM 2339 O O . HIS A 1 295 ? -33.171 4.845 35.392 1.00 88.31 295 HIS A O 1
ATOM 2345 N N . ALA A 1 296 ? -33.056 6.114 37.250 1.00 90.56 296 ALA A N 1
ATOM 2346 C CA . ALA A 1 296 ? -33.177 7.391 36.553 1.00 90.56 296 ALA A CA 1
ATOM 2347 C C . ALA A 1 296 ? -32.013 7.629 35.575 1.00 90.56 296 ALA A C 1
ATOM 2349 O O . ALA A 1 296 ? -32.252 7.997 34.420 1.00 90.56 296 ALA A O 1
ATOM 2350 N N . ASP A 1 297 ? -30.779 7.351 36.002 1.00 87.62 297 ASP A N 1
ATOM 2351 C CA . ASP A 1 297 ? -29.575 7.519 35.183 1.00 87.62 297 ASP A CA 1
ATOM 2352 C C . ASP A 1 297 ? -29.595 6.588 33.957 1.00 87.62 297 ASP A C 1
ATOM 2354 O O . ASP A 1 297 ? -29.326 7.027 32.833 1.00 87.62 297 ASP A O 1
ATOM 2358 N N . ILE A 1 298 ? -30.010 5.325 34.129 1.00 88.12 298 ILE A N 1
ATOM 2359 C CA . ILE A 1 298 ? -30.167 4.366 33.023 1.00 88.12 298 ILE A CA 1
ATOM 2360 C C . ILE A 1 298 ? -31.213 4.856 32.014 1.00 88.12 298 ILE A C 1
ATOM 2362 O O . ILE A 1 298 ? -30.975 4.811 30.801 1.00 88.12 298 ILE A O 1
ATOM 2366 N N . ILE A 1 299 ? -32.368 5.341 32.480 1.00 92.31 299 ILE A N 1
ATOM 2367 C CA . ILE A 1 299 ? -33.413 5.877 31.595 1.00 92.31 299 ILE A CA 1
ATOM 2368 C C . ILE A 1 299 ? -32.900 7.092 30.822 1.00 92.31 299 ILE A C 1
ATOM 2370 O O . ILE A 1 299 ? -33.102 7.176 29.605 1.00 92.31 299 ILE A O 1
ATOM 2374 N N . ALA A 1 300 ? -32.234 8.025 31.505 1.00 92.19 300 ALA A N 1
ATOM 2375 C CA . ALA A 1 300 ? -31.689 9.226 30.886 1.00 92.19 300 ALA A CA 1
ATOM 2376 C C . ALA A 1 300 ? -30.665 8.871 29.796 1.00 92.19 300 ALA A C 1
ATOM 2378 O O . ALA A 1 300 ? -30.783 9.349 28.663 1.00 92.19 300 ALA A O 1
ATOM 2379 N N . ALA A 1 301 ? -29.726 7.968 30.093 1.00 89.31 301 ALA A N 1
ATOM 2380 C CA . ALA A 1 301 ? -28.719 7.506 29.142 1.00 89.31 301 ALA A CA 1
ATOM 2381 C C . ALA A 1 301 ? -29.352 6.839 27.908 1.00 89.31 301 ALA A C 1
ATOM 2383 O O . ALA A 1 301 ? -29.030 7.197 26.770 1.00 89.31 301 ALA A O 1
ATOM 2384 N N . ARG A 1 302 ? -30.311 5.924 28.111 1.00 91.88 302 ARG A N 1
ATOM 2385 C CA . ARG A 1 302 ? -31.025 5.248 27.011 1.00 91.88 302 ARG A CA 1
ATOM 2386 C C . ARG A 1 302 ? -31.756 6.237 26.111 1.00 91.88 302 ARG A C 1
ATOM 2388 O O . ARG A 1 302 ? -31.689 6.105 24.891 1.00 91.88 302 ARG A O 1
ATOM 2395 N N . ARG A 1 303 ? -32.417 7.244 26.689 1.00 92.94 303 ARG A N 1
ATOM 2396 C CA . ARG A 1 303 ? -33.130 8.281 25.928 1.00 92.94 303 ARG A CA 1
ATOM 2397 C C . ARG A 1 303 ? -32.181 9.085 25.039 1.00 92.94 303 ARG A C 1
ATOM 2399 O O . ARG A 1 303 ? -32.494 9.322 23.875 1.00 92.94 303 ARG A O 1
ATOM 2406 N N . VAL A 1 304 ? -31.018 9.480 25.564 1.00 92.69 304 VAL A N 1
ATOM 2407 C CA . VAL A 1 304 ? -30.000 10.211 24.790 1.00 92.69 304 VAL A CA 1
ATOM 2408 C C . VAL A 1 304 ? -29.516 9.383 23.599 1.00 92.69 304 VAL A C 1
ATOM 2410 O O . VAL A 1 304 ? -29.424 9.912 22.492 1.00 92.69 304 VAL A O 1
ATOM 2413 N N . ILE A 1 305 ? -29.242 8.093 23.807 1.00 90.19 305 ILE A N 1
ATOM 2414 C CA . ILE A 1 305 ? -28.781 7.189 22.745 1.00 90.19 305 ILE A CA 1
ATOM 2415 C C . ILE A 1 305 ? -29.871 6.991 21.686 1.00 90.19 305 ILE A C 1
ATOM 2417 O O . ILE A 1 305 ? -29.600 7.187 20.504 1.00 90.19 305 ILE A O 1
ATOM 2421 N N . LEU A 1 306 ? -31.104 6.674 22.097 1.00 91.25 306 LEU A N 1
ATOM 2422 C CA . LEU A 1 306 ? -32.229 6.454 21.182 1.00 91.25 306 LEU A CA 1
ATOM 2423 C C . LEU A 1 306 ? -32.462 7.671 20.275 1.00 91.25 306 LEU A C 1
ATOM 2425 O O . LEU A 1 306 ? -32.567 7.533 19.060 1.00 91.25 306 LEU A O 1
ATOM 2429 N N . ASN A 1 307 ? -32.452 8.876 20.853 1.00 89.19 307 ASN A N 1
ATOM 2430 C CA . ASN A 1 307 ? -32.617 10.116 20.096 1.00 89.19 307 ASN A CA 1
ATOM 2431 C C . ASN A 1 307 ? -31.493 10.346 19.079 1.00 89.19 307 ASN A C 1
ATOM 2433 O O . ASN A 1 307 ? -31.733 10.925 18.022 1.00 89.19 307 ASN A O 1
ATOM 2437 N N . ARG A 1 308 ? -30.260 9.927 19.386 1.00 89.12 308 ARG A N 1
ATOM 2438 C CA . ARG A 1 308 ? -29.142 10.022 18.437 1.00 89.12 308 ARG A CA 1
ATOM 2439 C C . ARG A 1 308 ? -29.264 9.005 17.306 1.00 89.12 308 ARG A C 1
ATOM 2441 O O . ARG A 1 308 ? -28.951 9.366 16.180 1.00 89.12 308 ARG A O 1
ATOM 2448 N N . ILE A 1 309 ? -29.734 7.789 17.594 1.00 87.38 309 ILE A N 1
ATOM 2449 C CA . ILE A 1 309 ? -29.982 6.755 16.577 1.00 87.38 309 ILE A CA 1
ATOM 2450 C C . ILE A 1 309 ? -31.050 7.231 15.590 1.00 87.38 309 ILE A C 1
ATOM 2452 O O . ILE A 1 309 ? -30.804 7.213 14.391 1.00 87.38 309 ILE A O 1
ATOM 2456 N N . LEU A 1 310 ? -32.186 7.729 16.092 1.00 87.75 310 LEU A N 1
ATOM 2457 C CA . LEU A 1 310 ? -33.286 8.207 15.246 1.00 87.75 310 LEU A CA 1
ATOM 2458 C C . LEU A 1 310 ? -32.857 9.360 14.324 1.00 87.75 310 LEU A C 1
ATOM 2460 O O . LEU A 1 310 ? -33.188 9.370 13.148 1.00 87.75 310 LEU A O 1
ATOM 2464 N N . LYS A 1 311 ? -32.036 10.295 14.822 1.00 84.75 311 LYS A N 1
ATOM 2465 C CA . LYS A 1 311 ? -31.481 11.377 13.988 1.00 84.75 311 LYS A CA 1
ATOM 2466 C C . LYS A 1 311 ? -30.533 10.892 12.890 1.00 84.75 311 LYS A C 1
ATOM 2468 O O . LYS A 1 311 ? -30.357 11.599 11.906 1.00 84.75 311 LYS A O 1
ATOM 2473 N N . TYR A 1 312 ? -29.885 9.747 13.088 1.00 77.12 312 TYR A N 1
ATOM 2474 C CA . TYR A 1 312 ? -28.971 9.155 12.112 1.00 77.12 312 TYR A CA 1
ATOM 2475 C C . TYR A 1 312 ? -29.709 8.343 11.042 1.00 77.12 312 TYR A C 1
ATOM 2477 O O . TYR A 1 312 ? -29.195 8.211 9.943 1.00 77.12 312 TYR A O 1
ATOM 2485 N N . SER A 1 313 ? -30.889 7.793 11.352 1.00 68.81 313 SER A N 1
ATOM 2486 C CA . SER A 1 313 ? -31.702 7.029 10.393 1.00 68.81 313 SER A CA 1
ATOM 2487 C C . SER A 1 313 ? -32.483 7.894 9.398 1.00 68.81 313 SER A C 1
ATOM 2489 O O . SER A 1 313 ? -32.986 7.359 8.416 1.00 68.81 313 SER A O 1
ATOM 2491 N N . ASP A 1 314 ? -32.577 9.202 9.647 1.00 66.75 314 ASP A N 1
ATOM 2492 C CA . ASP A 1 314 ? -33.253 10.175 8.777 1.00 66.75 314 ASP A CA 1
ATOM 2493 C C . ASP A 1 314 ? -32.286 10.890 7.796 1.00 66.75 314 ASP A C 1
ATOM 2495 O O . ASP A 1 314 ? -32.713 11.787 7.065 1.00 66.75 314 ASP A O 1
ATOM 2499 N N . GLN A 1 315 ? -30.991 10.533 7.797 1.00 54.50 315 GLN A N 1
ATOM 2500 C CA . GLN A 1 315 ? -29.938 11.042 6.894 1.00 54.50 315 GLN A CA 1
ATOM 2501 C C . GLN A 1 315 ? -29.547 10.002 5.845 1.00 54.50 315 GLN A C 1
ATOM 2503 O O . GLN A 1 315 ? -29.268 10.429 4.702 1.00 54.50 315 GLN A O 1
#

pLDDT: mean 82.26, std 15.44, range [25.73, 97.44]